Protein AF-X0TES2-F1 (afdb_monomer_lite)

Organism: NCBI:txid412755

InterPro domains:
  IPR050612 Prokaryotic Molybdopterin Oxidoreductases [PTHR43742] (2-266)

Sequence (277 aa):
AASEVTTVPPETIRRLAREFGEAARIGSTIAIEGQELPYRPAAATYFGGAYGHDNAWLTSLAVDLLNQVVGASDVPGGLLGCDPLSYGHPQTGMPHWAPQADDDGLLLPNEPQGVVGGKPGESDQLHNWRGLGGWPITTCLTPLTAAVRDRSSSDYQPEVLINCGSNLLMGLPNPEVSFEAFKDCFVISFNLFSDETAEALADIVLPDACYLERLDPLPNWPGHDLPAGMGDWGYQIRQPAVEPLGERRHFCEVLLEVGQRVGFSDGMNGRANLLYG

Foldseek 3Di:
DVCVVPVPDPVRVVVVLVVQLVQQVQPDWDADPNDTWRAGLHEFADDDVQQVDPCSVVSRVVRRVSCVVSVQEPTHNGDDDLQFAECAAPVPSPPGWDWDADPVRDTQDIDSQPLRQDPVPPDDLCVVQCSQPNDPAHPDVVVVLVVLLPCVSDPDQAQEHEAEADPSLVVDPPSVSVCVSQQNHAYEHEYCDDDPCCVRRHPHYADAFDLQADKDQQPDDCSPPADSYDPDGDRDIGDHNDHGDDRHYHVVVVVCVVCVVVVNNVVVVVSVVSRND

Radius of gyration: 23.15 Å; chains: 1; bounding box: 60×45×62 Å

Structure (mmCIF, N/CA/C/O backbone):
data_AF-X0TES2-F1
#
_entry.id   AF-X0TES2-F1
#
loop_
_atom_site.group_PDB
_atom_site.id
_atom_site.type_symbol
_atom_site.label_atom_id
_atom_site.label_alt_id
_atom_site.label_comp_id
_atom_site.label_asym_id
_atom_site.label_entity_id
_atom_site.label_seq_id
_atom_site.pdbx_PDB_ins_code
_atom_site.Cartn_x
_atom_site.Cartn_y
_atom_site.Cartn_z
_atom_site.occupancy
_atom_site.B_iso_or_equiv
_atom_site.auth_seq_id
_atom_site.auth_comp_id
_atom_site.auth_asym_id
_atom_site.auth_atom_id
_atom_site.pdbx_PDB_model_num
ATOM 1 N N . ALA A 1 1 ? 1.226 12.080 32.816 1.00 81.56 1 ALA A N 1
ATOM 2 C CA . ALA A 1 1 ? 1.593 10.977 31.900 1.00 81.56 1 ALA A CA 1
ATOM 3 C C . ALA A 1 1 ? 1.247 11.283 30.432 1.00 81.56 1 ALA A C 1
ATOM 5 O O . ALA A 1 1 ? 2.031 11.967 29.801 1.00 81.56 1 ALA A O 1
ATOM 6 N N . ALA A 1 2 ? 0.103 10.871 29.855 1.00 90.44 2 ALA A N 1
ATOM 7 C CA . ALA A 1 2 ? -0.124 11.006 28.395 1.00 90.44 2 ALA A CA 1
ATOM 8 C C . ALA A 1 2 ? -0.092 12.456 27.852 1.00 90.44 2 ALA A C 1
ATOM 10 O O . ALA A 1 2 ? 0.467 12.713 26.787 1.00 90.44 2 ALA A O 1
ATOM 11 N N . SER A 1 3 ? -0.650 13.416 28.596 1.00 95.19 3 SER A N 1
ATOM 12 C CA . SER A 1 3 ? -0.661 14.837 28.204 1.00 95.19 3 SER A CA 1
ATOM 13 C C . SER A 1 3 ? 0.733 15.485 28.217 1.00 95.19 3 SER A C 1
ATOM 15 O O . SER A 1 3 ? 0.997 16.375 27.418 1.00 95.19 3 SER A O 1
ATOM 17 N N . GLU A 1 4 ? 1.651 14.998 29.061 1.00 95.56 4 GLU A N 1
ATOM 18 C CA . GLU A 1 4 ? 3.033 15.503 29.113 1.00 95.56 4 GLU A CA 1
ATOM 19 C C . GLU A 1 4 ? 3.819 15.130 27.851 1.00 95.56 4 GLU A C 1
ATOM 21 O O . GLU A 1 4 ? 4.630 15.921 27.385 1.00 95.56 4 GLU A O 1
ATOM 26 N N . VAL A 1 5 ? 3.562 13.945 27.283 1.00 94.31 5 VAL A N 1
ATOM 27 C CA . VAL A 1 5 ? 4.256 13.448 26.081 1.00 94.31 5 VAL A CA 1
ATOM 28 C C . VAL A 1 5 ? 3.639 14.014 24.806 1.00 94.31 5 VAL A C 1
ATOM 30 O O . VAL A 1 5 ? 4.345 14.452 23.907 1.00 94.31 5 VAL A O 1
ATOM 33 N N . THR A 1 6 ? 2.309 13.998 24.716 1.00 93.56 6 THR A N 1
ATOM 34 C CA . THR A 1 6 ? 1.595 14.354 23.479 1.00 93.56 6 THR A CA 1
ATOM 35 C C . THR A 1 6 ? 1.374 15.853 23.318 1.00 93.56 6 THR A C 1
ATOM 37 O O . THR A 1 6 ? 1.017 16.295 22.232 1.00 93.56 6 THR A O 1
ATOM 40 N N . THR A 1 7 ? 1.517 16.636 24.393 1.00 95.88 7 THR A N 1
ATOM 41 C CA . THR A 1 7 ? 1.076 18.042 24.505 1.00 95.88 7 THR A CA 1
ATOM 42 C C . THR A 1 7 ? -0.430 18.262 24.298 1.00 95.88 7 THR A C 1
ATOM 44 O O . THR A 1 7 ? -0.912 19.392 24.370 1.00 95.88 7 THR A O 1
ATOM 47 N N . VAL A 1 8 ? -1.209 17.188 24.110 1.00 97.44 8 VAL A N 1
ATOM 48 C CA . VAL A 1 8 ? -2.667 17.256 24.009 1.00 97.44 8 VAL A CA 1
ATOM 49 C C . VAL A 1 8 ? -3.241 17.502 25.406 1.00 97.44 8 VAL A C 1
ATOM 51 O O . VAL A 1 8 ? -2.893 16.770 26.343 1.00 97.44 8 VAL A O 1
ATOM 54 N N . PRO A 1 9 ? -4.135 18.492 25.585 1.00 98.00 9 PRO A N 1
ATOM 55 C CA . PRO A 1 9 ? -4.701 18.784 26.895 1.00 98.00 9 PRO A CA 1
ATOM 56 C C . PRO A 1 9 ? -5.447 17.581 27.508 1.00 98.00 9 PRO A C 1
ATOM 58 O O . PRO A 1 9 ? -6.141 16.855 26.780 1.00 98.00 9 PRO A O 1
ATOM 61 N N . PRO A 1 10 ? -5.350 17.337 28.832 1.00 97.88 10 PRO A N 1
ATOM 62 C CA . PRO A 1 10 ? -5.962 16.167 29.469 1.00 97.88 10 PRO A CA 1
ATOM 63 C C . PRO A 1 10 ? -7.477 16.063 29.259 1.00 97.88 10 PRO A C 1
ATOM 65 O O . PRO A 1 10 ? -8.026 14.964 29.175 1.00 97.88 10 PRO A O 1
ATOM 68 N N . GLU A 1 11 ? -8.172 17.195 29.197 1.00 97.81 11 GLU A N 1
ATOM 69 C CA . GLU A 1 11 ? -9.602 17.279 28.913 1.00 97.81 11 GLU A CA 1
ATOM 70 C C . GLU A 1 11 ? -9.938 16.792 27.502 1.00 97.81 11 GLU A C 1
ATOM 72 O O . GLU A 1 11 ? -10.929 16.084 27.333 1.00 97.81 11 GLU A O 1
ATOM 77 N N . THR A 1 12 ? -9.083 17.075 26.517 1.00 98.25 12 THR A N 1
ATOM 78 C CA . THR A 1 12 ? -9.250 16.599 25.140 1.00 98.25 12 THR A CA 1
ATOM 79 C C . THR A 1 12 ? -9.069 15.090 25.068 1.00 98.25 12 THR A C 1
ATOM 81 O O . THR A 1 12 ? -9.917 14.413 24.495 1.00 98.25 12 THR A O 1
ATOM 84 N N . ILE A 1 13 ? -8.037 14.542 25.718 1.00 97.50 13 ILE A N 1
ATOM 85 C CA . ILE A 1 13 ? -7.799 13.088 25.763 1.00 97.50 13 ILE A CA 1
ATOM 86 C C . ILE A 1 13 ? -9.003 12.363 26.380 1.00 97.50 13 ILE A C 1
ATOM 88 O O . ILE A 1 13 ? -9.525 11.414 25.799 1.00 97.50 13 ILE A O 1
ATOM 92 N N . ARG A 1 14 ? -9.485 12.830 27.542 1.00 97.69 14 ARG A N 1
ATOM 93 C CA . ARG A 1 14 ? -10.650 12.225 28.214 1.00 97.69 14 ARG A CA 1
ATOM 94 C C . ARG A 1 14 ? -11.919 12.342 27.382 1.00 97.69 14 ARG A C 1
ATOM 96 O O . ARG A 1 14 ? -12.712 11.405 27.355 1.00 97.69 14 ARG A O 1
ATOM 103 N N . ARG A 1 15 ? -12.118 13.485 26.722 1.00 98.19 15 ARG A N 1
ATOM 104 C CA . ARG A 1 15 ? -13.270 13.710 25.853 1.00 98.19 15 ARG A CA 1
ATOM 105 C C . ARG A 1 15 ? -13.264 12.731 24.679 1.00 98.19 15 ARG A C 1
ATOM 107 O O . ARG A 1 15 ? -14.268 12.058 24.502 1.00 98.19 15 ARG A O 1
ATOM 114 N N . LEU A 1 16 ? -12.147 12.600 23.960 1.00 97.44 16 LEU A N 1
ATOM 115 C CA . LEU A 1 16 ? -12.023 11.677 22.825 1.00 97.44 16 LEU A CA 1
ATOM 116 C C . LEU A 1 16 ? -12.216 10.216 23.247 1.00 97.44 16 LEU A C 1
ATOM 118 O O . LEU A 1 16 ? -12.961 9.490 22.600 1.00 97.44 16 LEU A O 1
ATOM 122 N N . ALA A 1 17 ? -11.611 9.795 24.363 1.00 96.88 17 ALA A N 1
ATOM 123 C CA . ALA A 1 17 ? -11.789 8.438 24.883 1.00 96.88 17 ALA A CA 1
ATOM 124 C C . ALA A 1 17 ? -13.257 8.139 25.238 1.00 96.88 17 ALA A C 1
ATOM 126 O O . ALA A 1 17 ? -13.767 7.062 24.928 1.00 96.88 17 ALA A O 1
ATOM 127 N N . ARG A 1 18 ? -13.951 9.103 25.858 1.00 98.06 18 ARG A N 1
ATOM 128 C CA . ARG A 1 18 ? -15.379 8.985 26.171 1.00 98.06 18 ARG A CA 1
ATOM 129 C C . ARG A 1 18 ? -16.235 8.950 24.905 1.00 98.06 18 ARG A C 1
ATOM 131 O O . ARG A 1 18 ? -17.067 8.063 24.793 1.00 98.06 18 ARG A O 1
ATOM 138 N N . GLU A 1 19 ? -16.011 9.866 23.964 1.00 97.88 19 GLU A N 1
ATOM 139 C CA . GLU A 1 19 ? -16.745 9.921 22.692 1.00 97.88 19 GLU A CA 1
ATOM 140 C C . GLU A 1 19 ? -16.588 8.613 21.901 1.00 97.88 19 GLU A C 1
ATOM 142 O O . GLU A 1 19 ? -17.580 8.078 21.415 1.00 97.88 19 GLU A O 1
ATOM 147 N N . PHE A 1 20 ? -15.375 8.049 21.839 1.00 98.00 20 PHE A N 1
ATOM 148 C CA . PHE A 1 20 ? -15.121 6.763 21.183 1.00 98.00 20 PHE A CA 1
ATOM 149 C C . PHE A 1 20 ? -15.861 5.604 21.868 1.00 98.00 20 PHE A C 1
ATOM 151 O O . PHE A 1 20 ? -16.535 4.818 21.204 1.00 98.00 20 PHE A O 1
ATOM 158 N N . GLY A 1 21 ? -15.799 5.518 23.202 1.00 97.31 21 GLY A N 1
ATOM 159 C CA . GLY A 1 21 ? -16.496 4.476 23.964 1.00 97.31 21 GLY A CA 1
ATOM 160 C C . GLY A 1 21 ? -18.026 4.580 23.899 1.00 97.31 21 GLY A C 1
ATOM 161 O O . GLY A 1 21 ? -18.709 3.563 23.785 1.00 97.31 21 GLY A O 1
ATOM 162 N N . GLU A 1 22 ? -18.576 5.797 23.931 1.00 97.88 22 GLU A N 1
ATOM 163 C CA . GLU A 1 22 ? -20.014 6.052 23.770 1.00 97.88 22 GLU A CA 1
ATOM 164 C C . GLU A 1 22 ? -20.484 5.711 22.348 1.00 97.88 22 GLU A C 1
ATOM 166 O O . GLU A 1 22 ? -21.497 5.026 22.179 1.00 97.88 22 GLU A O 1
ATOM 171 N N . ALA A 1 23 ? -19.725 6.127 21.326 1.00 97.75 23 ALA A N 1
ATOM 172 C CA . ALA A 1 23 ? -20.003 5.804 19.928 1.00 97.75 23 ALA A CA 1
ATOM 173 C C . ALA A 1 23 ? -19.961 4.296 19.670 1.00 97.75 23 ALA A C 1
ATOM 175 O O . ALA A 1 23 ? -20.782 3.792 18.910 1.00 97.75 23 ALA A O 1
ATOM 176 N N . ALA A 1 24 ? -19.085 3.555 20.353 1.00 97.50 24 ALA A N 1
ATOM 177 C CA . ALA A 1 24 ? -19.010 2.108 20.209 1.00 97.50 24 ALA A CA 1
ATOM 178 C C . ALA A 1 24 ? -20.288 1.378 20.654 1.00 97.50 24 ALA A C 1
ATOM 180 O O . ALA A 1 24 ? -20.488 0.246 20.236 1.00 97.50 24 ALA A O 1
ATOM 181 N N . ARG A 1 25 ? -21.173 1.982 21.467 1.00 97.50 25 ARG A N 1
ATOM 182 C CA . ARG A 1 25 ? -22.456 1.377 21.896 1.00 97.50 25 ARG A CA 1
ATOM 183 C C . ARG A 1 25 ? -22.301 -0.065 22.405 1.00 97.50 25 ARG A C 1
ATOM 185 O O . ARG A 1 25 ? -23.022 -0.975 21.980 1.00 97.50 25 ARG A O 1
ATOM 192 N N . ILE A 1 26 ? -21.342 -0.278 23.306 1.00 96.88 26 ILE A N 1
ATOM 193 C CA . ILE A 1 26 ? -21.038 -1.599 23.872 1.00 96.88 26 ILE A CA 1
ATOM 194 C C . ILE A 1 26 ? -22.316 -2.227 24.449 1.00 96.88 26 ILE A C 1
ATOM 196 O O . ILE A 1 26 ? -23.024 -1.610 25.243 1.00 96.88 26 ILE A O 1
ATOM 200 N N . GLY A 1 27 ? -22.607 -3.459 24.026 1.00 95.19 27 GLY A N 1
ATOM 201 C CA . GLY A 1 27 ? -23.817 -4.198 24.401 1.00 95.19 27 GLY A CA 1
ATOM 202 C C . GLY A 1 27 ? -25.008 -4.020 23.453 1.00 95.19 27 GLY A C 1
ATOM 203 O O . GLY A 1 27 ? -25.986 -4.744 23.598 1.00 95.19 27 GLY A O 1
ATOM 204 N N . SER A 1 28 ? -24.938 -3.117 22.469 1.00 97.56 28 SER A N 1
ATOM 205 C CA . SER A 1 28 ? -25.979 -2.999 21.440 1.00 97.56 28 SER A CA 1
ATOM 206 C C . SER A 1 28 ? -25.837 -4.047 20.331 1.00 97.56 28 SER A C 1
ATOM 208 O O . SER A 1 28 ? -24.734 -4.548 20.063 1.00 97.56 28 SER A O 1
ATOM 210 N N . THR A 1 29 ? -26.965 -4.351 19.687 1.00 97.81 29 THR A N 1
ATOM 211 C CA . THR A 1 29 ? -27.089 -5.286 18.565 1.00 97.81 29 THR A CA 1
ATOM 212 C C . THR A 1 29 ? -27.827 -4.646 17.386 1.00 97.81 29 THR A C 1
ATOM 214 O O . THR A 1 29 ? -28.511 -3.628 17.531 1.00 97.81 29 THR A O 1
ATOM 217 N N . ILE A 1 30 ? -27.661 -5.228 16.199 1.00 97.44 30 ILE A N 1
ATOM 218 C CA . ILE A 1 30 ? -28.381 -4.894 14.967 1.00 97.44 30 ILE A CA 1
ATOM 219 C C . ILE A 1 30 ? -28.813 -6.188 14.270 1.00 97.44 30 ILE A C 1
ATOM 221 O O . ILE A 1 30 ? -28.087 -7.180 14.299 1.00 97.44 30 ILE A O 1
ATOM 225 N N . ALA A 1 31 ? -29.994 -6.184 13.649 1.00 97.12 31 ALA A N 1
ATOM 226 C CA . ALA A 1 31 ? -30.472 -7.305 12.847 1.00 97.12 31 ALA A CA 1
ATOM 227 C C . ALA A 1 31 ? -30.098 -7.099 11.371 1.00 97.12 31 ALA A C 1
ATOM 229 O O . ALA A 1 31 ? -30.538 -6.128 10.754 1.00 97.12 31 ALA A O 1
ATOM 230 N N . ILE A 1 32 ? -29.314 -8.017 10.807 1.00 91.50 32 ILE A N 1
ATOM 231 C CA . ILE A 1 32 ? -28.936 -8.047 9.386 1.00 91.50 32 ILE A CA 1
ATOM 232 C C . ILE A 1 32 ? -29.297 -9.432 8.857 1.00 91.50 32 ILE A C 1
ATOM 234 O O . ILE A 1 32 ? -28.890 -10.432 9.436 1.00 91.50 32 ILE A O 1
ATOM 238 N N . GLU A 1 33 ? -30.119 -9.498 7.807 1.00 89.94 33 GLU A N 1
ATOM 239 C CA . GLU A 1 33 ? -30.553 -10.769 7.190 1.00 89.94 33 GLU A CA 1
ATOM 240 C C . GLU A 1 33 ? -31.129 -11.796 8.191 1.00 89.94 33 GLU A C 1
ATOM 242 O O . GLU A 1 33 ? -30.963 -13.006 8.061 1.00 89.94 33 GLU A O 1
ATOM 247 N N . GLY A 1 34 ? -31.823 -11.308 9.224 1.00 92.62 34 GLY A N 1
ATOM 248 C CA . GLY A 1 34 ? -32.407 -12.152 10.271 1.00 92.62 34 GLY A CA 1
ATOM 249 C C . GLY A 1 34 ? -31.413 -12.660 11.322 1.00 92.62 34 GLY A C 1
ATOM 250 O O . GLY A 1 34 ? -31.834 -13.360 12.240 1.00 92.62 34 GLY A O 1
ATOM 251 N N . GLN A 1 35 ? -30.134 -12.287 11.230 1.00 92.88 35 GLN A N 1
ATOM 252 C CA . GLN A 1 35 ? -29.114 -12.558 12.241 1.00 92.88 35 GLN A CA 1
ATOM 253 C C . GLN A 1 35 ? -28.945 -11.353 13.166 1.00 92.88 35 GLN A C 1
ATOM 255 O O . GLN A 1 35 ? -28.819 -10.216 12.708 1.00 92.88 35 GLN A O 1
ATOM 260 N N . GLU A 1 36 ? -28.932 -11.601 14.474 1.00 97.00 36 GLU A N 1
ATOM 261 C CA . GLU A 1 36 ? -28.624 -10.582 15.474 1.00 97.00 36 GLU A CA 1
ATOM 262 C C . GLU A 1 36 ? -27.107 -10.510 15.681 1.00 97.00 36 GLU A C 1
ATOM 264 O O . GLU A 1 36 ? -26.484 -11.470 16.134 1.00 97.00 36 GLU A O 1
ATOM 269 N N . LEU A 1 37 ? -26.511 -9.368 15.338 1.00 95.75 37 LEU A N 1
ATOM 270 C CA . LEU A 1 37 ? -25.068 -9.147 15.381 1.00 95.75 37 LEU A CA 1
ATOM 271 C C . LEU A 1 37 ? -24.719 -8.008 16.347 1.00 95.75 37 LEU A C 1
ATOM 273 O O . LEU A 1 37 ? -25.493 -7.053 16.469 1.00 95.75 37 LEU A O 1
ATOM 277 N N . PRO A 1 38 ? -23.553 -8.046 17.019 1.00 96.44 38 PRO A N 1
ATOM 278 C CA . PRO A 1 38 ? -23.064 -6.909 17.790 1.00 96.44 38 PRO A CA 1
ATOM 279 C C . PRO A 1 38 ? -22.939 -5.665 16.906 1.00 96.44 38 PRO A C 1
ATOM 281 O O . PRO A 1 38 ? -22.353 -5.724 15.832 1.00 96.44 38 PRO A O 1
ATOM 284 N N . TYR A 1 39 ? -23.458 -4.528 17.361 1.00 96.94 39 TYR A N 1
ATOM 285 C CA . TYR A 1 39 ? -23.348 -3.267 16.630 1.00 96.94 39 TYR A CA 1
ATOM 286 C C . TYR A 1 39 ? -22.323 -2.352 17.298 1.00 96.94 39 TYR A C 1
ATOM 288 O O . TYR A 1 39 ? -22.450 -2.065 18.493 1.00 96.94 39 TYR A O 1
ATOM 296 N N . ARG A 1 40 ? -21.298 -1.917 16.554 1.00 97.06 40 ARG A N 1
ATOM 297 C CA . ARG A 1 40 ? -20.210 -1.065 17.063 1.00 97.06 40 ARG A CA 1
ATOM 298 C C . ARG A 1 40 ? -19.855 0.040 16.067 1.00 97.06 40 ARG A C 1
ATOM 300 O O . ARG A 1 40 ? -18.875 -0.103 15.352 1.00 97.06 40 ARG A O 1
ATOM 307 N N . PRO A 1 41 ? -20.604 1.153 15.998 1.00 96.44 41 PRO A N 1
ATOM 308 C CA . PRO A 1 41 ? -20.351 2.222 15.031 1.00 96.44 41 PRO A CA 1
ATOM 309 C C . PRO A 1 41 ? -19.195 3.146 15.455 1.00 96.44 41 PRO A C 1
ATOM 311 O O . PRO A 1 41 ? -19.354 4.362 15.560 1.00 96.44 41 PRO A O 1
ATOM 314 N N . ALA A 1 42 ? -18.037 2.555 15.738 1.00 95.94 42 ALA A N 1
ATOM 315 C CA . ALA A 1 42 ? -16.798 3.235 16.077 1.00 95.94 42 ALA A CA 1
ATOM 316 C C . ALA A 1 42 ? -15.621 2.410 15.552 1.00 95.94 42 ALA A C 1
ATOM 318 O O . ALA A 1 42 ? -15.557 1.208 15.789 1.00 95.94 42 ALA A O 1
ATOM 319 N N . ALA A 1 43 ? -14.684 3.063 14.872 1.00 94.94 43 ALA A N 1
ATOM 320 C CA . ALA A 1 43 ? -13.491 2.432 14.328 1.00 94.94 43 ALA A CA 1
ATOM 321 C C . ALA A 1 43 ? -12.297 3.380 14.460 1.00 94.94 43 ALA A C 1
ATOM 323 O O . ALA A 1 43 ? -12.445 4.600 14.347 1.00 94.94 43 ALA A O 1
ATOM 324 N N . ALA A 1 44 ? -11.119 2.817 14.694 1.00 94.25 44 ALA A N 1
ATOM 325 C CA . ALA A 1 44 ? -9.845 3.515 14.678 1.00 94.25 44 ALA A CA 1
ATOM 326 C C . ALA A 1 44 ? -8.932 2.850 13.644 1.00 94.25 44 ALA A C 1
ATOM 328 O O . ALA A 1 44 ? -8.782 1.635 13.642 1.00 94.25 44 ALA A O 1
ATOM 329 N N . THR A 1 45 ? -8.333 3.639 12.760 1.00 90.31 45 THR A N 1
ATOM 330 C CA . THR A 1 45 ? -7.408 3.163 11.724 1.00 90.31 45 THR A CA 1
ATOM 331 C C . THR A 1 45 ? -6.258 4.153 11.580 1.00 90.31 45 THR A C 1
ATOM 333 O O . THR A 1 45 ? -6.355 5.299 12.034 1.00 90.31 45 THR A O 1
ATOM 336 N N . TYR A 1 46 ? -5.160 3.721 10.972 1.00 87.25 46 TYR A N 1
ATOM 337 C CA . TYR A 1 46 ? -3.978 4.537 10.741 1.00 87.25 46 TYR A CA 1
ATOM 338 C C . TYR A 1 46 ? -3.368 4.250 9.369 1.00 87.25 46 TYR A C 1
ATOM 340 O O . TYR A 1 46 ? -3.520 3.172 8.810 1.00 87.25 46 TYR A O 1
ATOM 348 N N . PHE A 1 47 ? -2.640 5.237 8.850 1.00 81.75 47 PHE A N 1
ATOM 349 C CA . PHE A 1 47 ? -1.844 5.140 7.624 1.00 81.75 47 PHE A CA 1
ATOM 350 C C . PHE A 1 47 ? -0.527 5.910 7.835 1.00 81.75 47 PHE A C 1
ATOM 352 O O . PHE A 1 47 ? 0.003 5.903 8.947 1.00 81.75 47 PHE A O 1
ATOM 359 N N . GLY A 1 48 ? -0.022 6.603 6.804 1.00 72.06 48 GLY A N 1
ATOM 360 C CA . GLY A 1 48 ? 1.296 7.257 6.742 1.00 72.06 48 GLY A CA 1
ATOM 361 C C . GLY A 1 48 ? 1.824 7.852 8.044 1.00 72.06 48 GLY A C 1
ATOM 362 O O . GLY A 1 48 ? 2.944 7.559 8.455 1.00 72.06 48 GLY A O 1
ATOM 363 N N . GLY A 1 49 ? 1.006 8.656 8.725 1.00 79.62 49 GLY A N 1
ATOM 364 C CA . GLY A 1 49 ? 1.427 9.359 9.938 1.00 79.62 49 GLY A CA 1
ATOM 365 C C . GLY A 1 49 ? 1.788 8.458 11.124 1.00 79.62 49 GLY A C 1
ATOM 366 O O . GLY A 1 49 ? 2.577 8.872 11.961 1.00 79.62 49 GLY A O 1
ATOM 367 N N . ALA A 1 50 ? 1.245 7.243 11.229 1.00 83.12 50 ALA A N 1
ATOM 368 C CA . ALA A 1 50 ? 1.535 6.362 12.363 1.00 83.12 50 ALA A CA 1
ATOM 369 C C . ALA A 1 50 ? 2.767 5.479 12.138 1.00 83.12 50 ALA A C 1
ATOM 371 O O . ALA A 1 50 ? 3.470 5.188 13.105 1.00 83.12 50 ALA A O 1
ATOM 372 N N . TYR A 1 51 ? 3.042 5.065 10.894 1.00 76.31 51 TYR A N 1
ATOM 373 C CA . TYR A 1 51 ? 4.146 4.147 10.598 1.00 76.31 51 TYR A CA 1
ATOM 374 C C . TYR A 1 51 ? 5.459 4.833 10.175 1.00 76.31 51 TYR A C 1
ATOM 376 O O . TYR A 1 51 ? 6.485 4.171 10.061 1.00 76.31 51 TYR A O 1
ATOM 384 N N . GLY A 1 52 ? 5.470 6.153 9.965 1.00 78.44 52 GLY A N 1
ATOM 385 C CA . GLY A 1 52 ? 6.661 6.913 9.553 1.00 78.44 52 GLY A CA 1
ATOM 386 C C . GLY A 1 52 ? 7.657 7.258 10.672 1.00 78.44 52 GLY A C 1
ATOM 387 O O . GLY A 1 52 ? 8.396 8.232 10.539 1.00 78.44 52 GLY A O 1
ATOM 388 N N . HIS A 1 53 ? 7.655 6.526 11.790 1.00 84.62 53 HIS A N 1
ATOM 389 C CA . HIS A 1 53 ? 8.398 6.876 13.008 1.00 84.62 53 HIS A CA 1
ATOM 390 C C . HIS A 1 53 ? 9.066 5.656 13.656 1.00 84.62 53 HIS A C 1
ATOM 392 O O . HIS A 1 53 ? 8.621 4.528 13.473 1.00 84.62 53 HIS A O 1
ATOM 398 N N . ASP A 1 54 ? 10.087 5.866 14.489 1.00 82.25 54 ASP A N 1
ATOM 399 C CA . ASP A 1 54 ? 10.837 4.768 15.129 1.00 82.25 54 ASP A CA 1
ATOM 400 C C . ASP A 1 54 ? 9.968 3.872 16.031 1.00 82.25 54 ASP A C 1
ATOM 402 O O . ASP A 1 54 ? 10.239 2.686 16.210 1.00 82.25 54 ASP A O 1
ATOM 406 N N . ASN A 1 55 ? 8.891 4.422 16.595 1.00 85.75 55 ASN A N 1
ATOM 407 C CA . ASN A 1 55 ? 7.912 3.700 17.406 1.00 85.75 55 ASN A CA 1
ATOM 408 C C . ASN A 1 55 ? 6.678 3.243 16.604 1.00 85.75 55 ASN A C 1
ATOM 410 O O . ASN A 1 55 ? 5.664 2.886 17.209 1.00 85.75 55 ASN A O 1
ATOM 414 N N . ALA A 1 56 ? 6.758 3.250 15.270 1.00 84.50 56 ALA A N 1
ATOM 415 C CA . ALA A 1 56 ? 5.677 2.936 14.339 1.00 84.50 56 ALA A CA 1
ATOM 416 C C . ALA A 1 56 ? 4.895 1.686 14.718 1.00 84.50 56 ALA A C 1
ATOM 418 O O . ALA A 1 56 ? 3.672 1.732 14.813 1.00 84.50 56 ALA A O 1
ATOM 419 N N . TRP A 1 57 ? 5.606 0.590 14.982 1.00 84.06 57 TRP A N 1
ATOM 420 C CA . TRP A 1 57 ? 5.001 -0.683 15.356 1.00 84.06 57 TRP A CA 1
ATOM 421 C C . TRP A 1 57 ? 4.105 -0.562 16.594 1.00 84.06 57 TRP A C 1
ATOM 423 O O . TRP A 1 57 ? 2.957 -0.995 16.585 1.00 84.06 57 TRP A O 1
ATOM 433 N N . LEU A 1 58 ? 4.610 0.074 17.655 1.00 90.69 58 LEU A N 1
ATOM 434 C CA . LEU A 1 58 ? 3.872 0.224 18.909 1.00 90.69 58 LEU A CA 1
ATOM 435 C C . LEU A 1 58 ? 2.686 1.178 18.755 1.00 90.69 58 LEU A C 1
ATOM 437 O O . LEU A 1 58 ? 1.628 0.925 19.325 1.00 90.69 58 LEU A O 1
ATOM 441 N N . THR A 1 59 ? 2.848 2.253 17.982 1.00 90.75 59 THR A N 1
ATOM 442 C CA . THR A 1 59 ? 1.762 3.194 17.674 1.00 90.75 59 THR A CA 1
ATOM 443 C C . THR A 1 59 ? 0.650 2.506 16.887 1.00 90.75 59 THR A C 1
ATOM 445 O O . THR A 1 59 ? -0.516 2.606 17.257 1.00 90.75 59 THR A O 1
ATOM 448 N N . SER A 1 60 ? 1.024 1.773 15.842 1.00 89.00 60 SER A N 1
ATOM 449 C CA . SER A 1 60 ? 0.134 1.001 14.971 1.00 89.00 60 SER A CA 1
ATOM 450 C C . SER A 1 60 ? -0.665 -0.022 15.779 1.00 89.00 60 SER A C 1
ATOM 452 O O . SER A 1 60 ? -1.895 0.013 15.802 1.00 89.00 60 SER A O 1
ATOM 454 N N . LEU A 1 61 ? 0.038 -0.827 16.581 1.00 89.75 61 LEU A N 1
ATOM 455 C CA . LEU A 1 61 ? -0.572 -1.793 17.489 1.00 89.75 61 LEU A CA 1
ATOM 456 C C . LEU A 1 61 ? -1.520 -1.125 18.495 1.00 89.75 61 LEU A C 1
ATOM 458 O O . LEU A 1 61 ? -2.601 -1.642 18.760 1.00 89.75 61 LEU A O 1
ATOM 462 N N . ALA A 1 62 ? -1.143 0.025 19.063 1.00 93.19 62 ALA A N 1
ATOM 463 C CA . ALA A 1 62 ? -1.991 0.738 20.014 1.00 93.19 62 ALA A CA 1
ATOM 464 C C . ALA A 1 62 ? -3.300 1.228 19.377 1.00 93.19 62 ALA A C 1
ATOM 466 O O . ALA A 1 62 ? -4.338 1.161 20.033 1.00 93.19 62 ALA A O 1
ATOM 467 N N . VAL A 1 63 ? -3.266 1.693 18.123 1.00 93.19 63 VAL A N 1
ATOM 468 C CA . VAL A 1 63 ? -4.471 2.096 17.382 1.00 93.19 63 VAL A CA 1
ATOM 469 C C . VAL A 1 63 ? -5.343 0.881 17.066 1.00 93.19 63 VAL A C 1
ATOM 471 O O . VAL A 1 63 ? -6.541 0.926 17.340 1.00 93.19 63 VAL A O 1
ATOM 474 N N . ASP A 1 64 ? -4.759 -0.222 16.591 1.00 90.38 64 ASP A N 1
ATOM 475 C CA . ASP A 1 64 ? -5.507 -1.454 16.298 1.00 90.38 64 ASP A CA 1
ATOM 476 C C . ASP A 1 64 ? -6.182 -2.032 17.548 1.00 90.38 64 ASP A C 1
ATOM 478 O O . ASP A 1 64 ? -7.343 -2.455 17.509 1.00 90.38 64 ASP A O 1
ATOM 482 N N . LEU A 1 65 ? -5.497 -1.981 18.695 1.00 94.75 65 LEU A N 1
ATOM 483 C CA . LEU A 1 65 ? -6.035 -2.430 19.977 1.00 94.75 65 LEU A CA 1
ATOM 484 C C . LEU A 1 65 ? -7.252 -1.622 20.439 1.00 94.75 65 LEU A C 1
ATOM 486 O O . LEU A 1 65 ? -8.074 -2.170 21.175 1.00 94.75 65 LEU A O 1
ATOM 490 N N . LEU A 1 66 ? -7.430 -0.366 20.011 1.00 95.81 66 LEU A N 1
ATOM 491 C CA . LEU A 1 66 ? -8.628 0.406 20.363 1.00 95.81 66 LEU A CA 1
ATOM 492 C C . LEU A 1 66 ? -9.899 -0.288 19.873 1.00 95.81 66 LEU A C 1
ATOM 494 O O . LEU A 1 66 ? -10.872 -0.357 20.624 1.00 95.81 66 LEU A O 1
ATOM 498 N N . ASN A 1 67 ? -9.873 -0.851 18.662 1.00 95.62 67 ASN A N 1
ATOM 499 C CA . ASN A 1 67 ? -11.005 -1.596 18.110 1.00 95.62 67 ASN A CA 1
ATOM 500 C C . ASN A 1 67 ? -11.285 -2.859 18.929 1.00 95.62 67 ASN A C 1
ATOM 502 O O . ASN A 1 67 ? -12.438 -3.146 19.242 1.00 95.62 67 ASN A O 1
ATOM 506 N N . GLN A 1 68 ? -10.235 -3.560 19.366 1.00 94.56 68 GLN A N 1
ATOM 507 C CA . GLN A 1 68 ? -10.363 -4.766 20.190 1.00 94.56 68 GLN A CA 1
ATOM 508 C C . GLN A 1 68 ? -10.960 -4.460 21.571 1.00 94.56 68 GLN A C 1
ATOM 510 O O . GLN A 1 68 ? -11.834 -5.181 22.045 1.00 94.56 68 GLN A O 1
ATOM 515 N N . VAL A 1 69 ? -10.551 -3.351 22.198 1.00 95.62 69 VAL A N 1
ATOM 516 C CA . VAL A 1 69 ? -11.042 -2.929 23.523 1.00 95.62 69 VAL A CA 1
ATOM 517 C C . VAL A 1 69 ? -12.552 -2.685 23.527 1.00 95.62 69 VAL A C 1
ATOM 519 O O . VAL A 1 69 ? -13.219 -3.004 24.511 1.00 95.62 69 VAL A O 1
ATOM 522 N N . VAL A 1 70 ? -13.107 -2.141 22.442 1.00 96.06 70 VAL A N 1
ATOM 523 C CA . VAL A 1 70 ? -14.555 -1.893 22.322 1.00 96.06 70 VAL A CA 1
ATOM 524 C C . VAL A 1 70 ? -15.307 -3.013 21.583 1.00 96.06 70 VAL A C 1
ATOM 526 O O . VAL A 1 70 ? -16.533 -2.956 21.446 1.00 96.06 70 VAL A O 1
ATOM 529 N N . GLY A 1 71 ? -14.588 -4.046 21.131 1.00 94.81 71 GLY A N 1
ATOM 530 C CA . GLY A 1 71 ? -15.119 -5.161 20.346 1.00 94.81 71 GLY A CA 1
ATOM 531 C C . GLY A 1 71 ? -15.639 -4.749 18.968 1.00 94.81 71 GLY A C 1
ATOM 532 O O . GLY A 1 71 ? -16.621 -5.326 18.516 1.00 94.81 71 GLY A O 1
ATOM 533 N N . ALA A 1 72 ? -15.041 -3.723 18.354 1.00 95.62 72 ALA A N 1
ATOM 534 C CA . ALA A 1 72 ? -15.433 -3.150 17.065 1.00 95.62 72 ALA A CA 1
ATOM 535 C C . ALA A 1 72 ? -14.712 -3.757 15.853 1.00 95.62 72 ALA A C 1
ATOM 537 O O . ALA A 1 72 ? -14.867 -3.256 14.746 1.00 95.62 72 ALA A O 1
ATOM 538 N N . SER A 1 73 ? -13.926 -4.812 16.035 1.00 90.94 73 SER A N 1
ATOM 539 C CA . SER A 1 73 ? -13.286 -5.504 14.915 1.00 90.94 73 SER A CA 1
ATOM 540 C C . SER A 1 73 ? -14.264 -6.476 14.261 1.00 90.94 73 SER A C 1
ATOM 542 O O . SER A 1 73 ? -14.910 -7.254 14.961 1.00 90.94 73 SER A O 1
ATOM 544 N N . ASP A 1 74 ? -14.374 -6.412 12.934 1.00 86.69 74 ASP A N 1
ATOM 545 C CA . ASP A 1 74 ? -15.154 -7.324 12.086 1.00 86.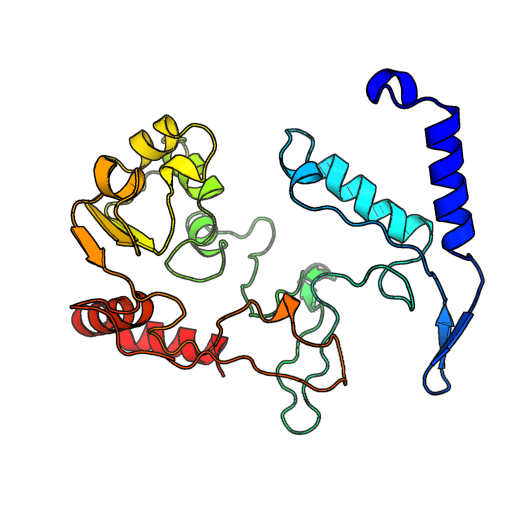69 74 ASP A CA 1
ATOM 546 C C . ASP A 1 74 ? -16.637 -7.454 12.486 1.00 86.69 74 ASP A C 1
ATOM 548 O O . ASP A 1 74 ? -17.265 -8.506 12.355 1.00 86.69 74 ASP A O 1
ATOM 552 N N . VAL A 1 75 ? -17.223 -6.353 12.968 1.00 90.62 75 VAL A N 1
ATOM 553 C CA . VAL A 1 75 ? -18.647 -6.250 13.323 1.00 90.62 75 VAL A CA 1
ATOM 554 C C . VAL A 1 75 ? -19.313 -5.064 12.618 1.00 90.62 75 VAL A C 1
ATOM 556 O O . VAL A 1 75 ? -18.641 -4.087 12.276 1.00 90.62 75 VAL A O 1
ATOM 559 N N . PRO A 1 76 ? -20.645 -5.090 12.422 1.00 92.06 76 PRO A N 1
ATOM 560 C CA . PRO A 1 76 ? -21.375 -3.982 11.815 1.00 92.06 76 PRO A CA 1
ATOM 561 C C . PRO A 1 76 ? -21.061 -2.606 12.427 1.00 92.06 76 PRO A C 1
ATOM 563 O O . PRO A 1 76 ? -21.258 -2.370 13.623 1.00 92.06 76 PRO A O 1
ATOM 566 N N . GLY A 1 77 ? -20.621 -1.682 11.566 1.00 91.25 77 GLY A N 1
ATOM 567 C CA . GLY A 1 77 ? -20.243 -0.307 11.917 1.00 91.25 77 GLY A CA 1
ATOM 568 C C . GLY A 1 77 ? -18.807 -0.136 12.429 1.00 91.25 77 GLY A C 1
ATOM 569 O O . GLY A 1 77 ? -18.381 1.003 12.620 1.00 91.25 77 GLY A O 1
ATOM 570 N N . GLY A 1 78 ? -18.096 -1.239 12.656 1.00 92.75 78 GLY A N 1
ATOM 571 C CA . GLY A 1 78 ? -16.740 -1.259 13.183 1.00 92.75 78 GLY A CA 1
ATOM 572 C C . GLY A 1 78 ? -15.662 -1.222 12.101 1.00 92.75 78 GLY A C 1
ATOM 573 O O . GLY A 1 78 ? -15.935 -0.920 10.937 1.00 92.75 78 GLY A O 1
ATOM 574 N N . LEU A 1 79 ? -14.423 -1.525 12.496 1.00 89.31 79 LEU A N 1
ATOM 575 C CA . LEU A 1 79 ? -13.308 -1.672 11.565 1.00 89.31 79 LEU A CA 1
ATOM 576 C C . LEU A 1 79 ? -13.354 -3.065 10.936 1.00 89.31 79 LEU A C 1
ATOM 578 O O . LEU A 1 79 ? -13.363 -4.066 11.650 1.00 89.31 79 LEU A O 1
ATOM 582 N N . LEU A 1 80 ? -13.329 -3.114 9.608 1.00 80.00 80 LEU A N 1
ATOM 583 C CA . LEU A 1 80 ? -13.092 -4.342 8.863 1.00 80.00 80 LEU A CA 1
ATOM 584 C C . LEU A 1 80 ? -11.587 -4.493 8.622 1.00 80.00 80 LEU A C 1
ATOM 586 O O . LEU A 1 80 ? -10.947 -3.538 8.174 1.00 80.00 80 LEU A O 1
ATOM 590 N N . GLY A 1 81 ? -11.028 -5.660 8.946 1.00 72.31 81 GLY A N 1
ATOM 591 C CA . GLY A 1 81 ? -9.618 -5.957 8.685 1.00 72.31 81 GLY A CA 1
ATOM 592 C C . GLY A 1 81 ? -9.258 -5.943 7.192 1.00 72.31 81 GLY A C 1
ATOM 593 O O . GLY A 1 81 ? -10.130 -5.932 6.326 1.00 72.31 81 GLY A O 1
ATOM 594 N N . CYS A 1 82 ? -7.954 -5.964 6.898 1.00 59.97 82 CYS A N 1
ATOM 595 C CA . CYS A 1 82 ? -7.419 -5.900 5.532 1.00 59.97 82 CYS A CA 1
ATOM 596 C C . CYS A 1 82 ? -7.809 -7.111 4.664 1.00 59.97 82 CYS A C 1
ATOM 598 O O . CYS A 1 82 ? -7.945 -6.958 3.455 1.00 59.97 82 CYS A O 1
ATOM 600 N N . ASP A 1 83 ? -8.043 -8.273 5.289 1.00 62.97 83 ASP A N 1
ATOM 601 C CA . ASP A 1 83 ? -8.301 -9.548 4.608 1.00 62.97 83 ASP A CA 1
ATOM 602 C C . ASP A 1 83 ? -9.533 -10.257 5.193 1.00 62.97 83 ASP A C 1
ATOM 604 O O . ASP A 1 83 ? -9.424 -11.291 5.864 1.00 62.97 83 ASP A O 1
ATOM 608 N N . PRO A 1 84 ? -10.737 -9.705 4.980 1.00 66.12 84 PRO A N 1
ATOM 609 C CA . PRO A 1 84 ? -11.958 -10.346 5.436 1.00 66.12 84 PRO A CA 1
ATOM 610 C C . PRO A 1 84 ? -12.125 -11.676 4.708 1.00 66.12 84 PRO A C 1
ATOM 612 O O . PRO A 1 84 ? -11.830 -11.786 3.520 1.00 66.12 84 PRO A O 1
ATOM 615 N N . LEU A 1 85 ? -12.587 -12.700 5.420 1.00 70.19 85 LEU A N 1
ATOM 616 C CA . LEU A 1 85 ? -12.706 -14.052 4.883 1.00 70.19 85 LEU A CA 1
ATOM 617 C C . LEU A 1 85 ? -13.562 -14.078 3.600 1.00 70.19 85 LEU A C 1
ATOM 619 O O . LEU A 1 85 ? -14.685 -13.569 3.588 1.00 70.19 85 LEU A O 1
ATOM 623 N N . SER A 1 86 ? -13.049 -14.708 2.538 1.00 71.44 86 SER A N 1
ATOM 624 C CA . SER A 1 86 ? -13.787 -14.930 1.293 1.00 71.44 86 SER A CA 1
ATOM 625 C C . SER A 1 86 ? -14.159 -16.394 1.138 1.00 71.44 86 SER A C 1
ATOM 627 O O . SER A 1 86 ? -13.304 -17.265 0.980 1.00 71.44 86 SER A O 1
ATOM 629 N N . TYR A 1 87 ? -15.465 -16.646 1.080 1.00 73.56 87 TYR A N 1
ATOM 630 C CA . TYR A 1 87 ? -16.025 -17.960 0.768 1.00 73.56 87 TYR A CA 1
ATOM 631 C C . TYR A 1 87 ? -15.983 -18.301 -0.736 1.00 73.56 87 TYR A C 1
ATOM 633 O O . TYR A 1 87 ? -16.396 -19.395 -1.121 1.00 73.56 87 TYR A O 1
ATOM 641 N N . GLY A 1 88 ? -15.483 -17.393 -1.581 1.00 71.38 88 GLY A N 1
ATOM 642 C CA . GLY A 1 88 ? -15.481 -17.537 -3.035 1.00 71.38 88 GLY A CA 1
ATOM 643 C C . GLY A 1 88 ? -16.848 -17.300 -3.682 1.00 71.38 88 GLY A C 1
ATOM 644 O O . GLY A 1 88 ? -17.894 -17.296 -3.031 1.00 71.38 88 GLY A O 1
ATOM 645 N N . HIS A 1 89 ? -16.852 -17.080 -4.998 1.00 71.06 89 HIS A N 1
ATOM 646 C CA . HIS A 1 89 ? -18.09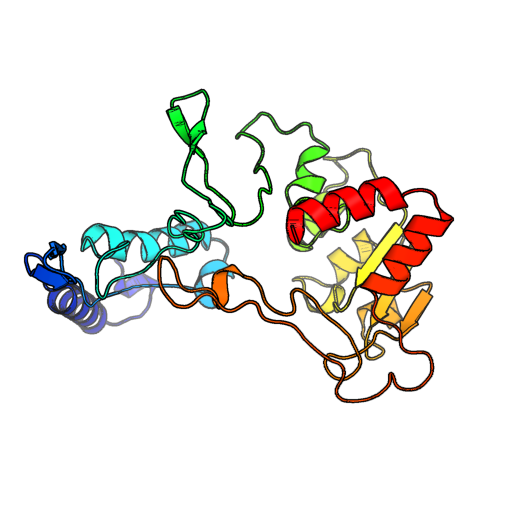0 -16.875 -5.746 1.00 71.06 89 HIS A CA 1
ATOM 647 C C . HIS A 1 89 ? -18.931 -18.173 -5.795 1.00 71.06 89 HIS A C 1
ATOM 649 O O . HIS A 1 89 ? -18.369 -19.236 -6.066 1.00 71.06 89 HIS A O 1
ATOM 655 N N . PRO A 1 90 ? -20.272 -18.135 -5.622 1.00 71.25 90 PRO A N 1
ATOM 656 C CA . PRO A 1 90 ? -21.098 -19.343 -5.459 1.00 71.25 90 PRO A CA 1
ATOM 657 C C . PRO A 1 90 ? -21.007 -20.382 -6.584 1.00 71.25 90 PRO A C 1
ATOM 659 O O . PRO A 1 90 ? -21.287 -21.557 -6.362 1.00 71.25 90 PRO A O 1
ATOM 662 N N . GLN A 1 91 ? -20.651 -19.961 -7.800 1.00 71.94 91 GLN A N 1
ATOM 663 C CA . GLN A 1 91 ? -20.560 -20.857 -8.959 1.00 71.94 91 GLN A CA 1
ATOM 664 C C . GLN A 1 91 ? -19.156 -21.438 -9.161 1.00 71.94 91 GLN A C 1
ATOM 666 O O . GLN A 1 91 ? -19.027 -22.536 -9.693 1.00 71.94 91 GLN A O 1
ATOM 671 N N . THR A 1 92 ? -18.111 -20.701 -8.779 1.00 72.56 92 THR A N 1
ATOM 672 C CA . THR A 1 92 ? -16.711 -21.051 -9.081 1.00 72.56 92 THR A CA 1
ATOM 673 C C . THR A 1 92 ? -15.922 -21.442 -7.835 1.00 72.56 92 THR A C 1
ATOM 675 O O . THR A 1 92 ? -14.857 -22.035 -7.961 1.00 72.56 92 THR A O 1
ATOM 678 N N . GLY A 1 93 ? -16.414 -21.104 -6.640 1.00 72.81 93 GLY A N 1
ATOM 679 C CA . GLY A 1 93 ? -15.696 -21.248 -5.375 1.00 72.81 93 GLY A CA 1
ATOM 680 C C . GLY A 1 93 ? -14.469 -20.341 -5.261 1.00 72.81 93 GLY A C 1
ATOM 681 O O . GLY A 1 93 ? -13.675 -20.527 -4.352 1.00 72.81 93 GLY A O 1
ATOM 682 N N . MET A 1 94 ? -14.292 -19.381 -6.175 1.00 68.56 94 MET A N 1
ATOM 683 C CA . MET A 1 94 ? -13.080 -18.567 -6.297 1.00 68.56 94 MET A CA 1
ATOM 684 C C . MET A 1 94 ? -13.421 -17.080 -6.485 1.00 68.56 94 MET A C 1
ATOM 686 O O . MET A 1 94 ? -14.483 -16.784 -7.037 1.00 68.56 94 MET A O 1
ATOM 690 N N . PRO A 1 95 ? -12.532 -16.153 -6.085 1.00 67.69 95 PRO A N 1
ATOM 691 C CA . PRO A 1 95 ? -11.347 -16.393 -5.256 1.00 67.69 95 PRO A CA 1
ATOM 692 C C . PRO A 1 95 ? -11.748 -16.696 -3.801 1.00 67.69 95 PRO A C 1
ATOM 694 O O . PRO A 1 95 ? -12.529 -15.961 -3.204 1.00 67.69 95 PRO A O 1
ATOM 697 N N . HIS A 1 96 ? -11.236 -17.791 -3.240 1.00 70.19 96 HIS A N 1
ATOM 698 C CA . HIS A 1 96 ? -11.492 -18.200 -1.857 1.00 70.19 96 HIS A CA 1
ATOM 699 C C . HIS A 1 96 ? -10.230 -18.029 -1.024 1.00 70.19 96 HIS A C 1
ATOM 701 O O . HIS A 1 96 ? -9.153 -18.475 -1.424 1.00 70.19 96 HIS A O 1
ATOM 707 N N . TRP A 1 97 ? -10.382 -17.452 0.163 1.00 72.06 97 TRP A N 1
ATOM 708 C CA . TRP A 1 97 ? -9.289 -17.303 1.108 1.00 72.06 97 TRP A CA 1
ATOM 709 C C . TRP A 1 97 ? -9.834 -17.249 2.536 1.00 72.06 97 TRP A C 1
ATOM 711 O O . TRP A 1 97 ? -10.859 -16.628 2.819 1.00 72.06 97 TRP A O 1
ATOM 721 N N . ALA A 1 98 ? -9.145 -17.924 3.447 1.00 72.50 98 ALA A N 1
ATOM 722 C CA . ALA A 1 98 ? -9.495 -17.991 4.857 1.00 72.50 98 ALA A CA 1
ATOM 723 C C . ALA A 1 98 ? -8.208 -18.145 5.680 1.00 72.50 98 ALA A C 1
ATOM 725 O O . ALA A 1 98 ? -7.240 -18.715 5.165 1.00 72.50 98 ALA A O 1
ATOM 726 N N . PRO A 1 99 ? -8.181 -17.686 6.944 1.00 71.62 99 PRO A N 1
ATOM 727 C CA . PRO A 1 99 ? -7.076 -17.977 7.845 1.00 71.62 99 PRO A CA 1
ATOM 728 C C . PRO A 1 99 ? -6.844 -19.486 7.943 1.00 71.62 99 PRO A C 1
ATOM 730 O O . PRO A 1 99 ? -7.794 -20.265 8.058 1.00 71.62 99 PRO A O 1
ATOM 733 N N . GLN A 1 100 ? -5.581 -19.891 7.901 1.00 71.50 100 GLN A N 1
ATOM 734 C CA . GLN A 1 100 ? -5.173 -21.289 8.033 1.00 71.50 100 GLN A CA 1
ATOM 735 C C . GLN A 1 100 ? -4.441 -21.472 9.360 1.00 71.50 100 GLN A C 1
ATOM 737 O O . GLN A 1 100 ? -3.869 -20.520 9.887 1.00 71.50 100 GLN A O 1
ATOM 742 N N . ALA A 1 101 ? -4.476 -22.680 9.915 1.00 76.69 101 ALA A N 1
ATOM 743 C CA . ALA A 1 101 ? -3.616 -23.018 11.042 1.00 76.69 101 ALA A CA 1
ATOM 744 C C . ALA A 1 101 ? -2.216 -23.362 10.516 1.00 76.69 101 ALA A C 1
ATOM 746 O O . ALA A 1 101 ? -2.100 -24.107 9.542 1.00 76.69 101 ALA A O 1
ATOM 747 N N . ASP A 1 102 ? -1.183 -22.828 11.158 1.00 65.50 102 ASP A N 1
ATOM 748 C CA . ASP A 1 102 ? 0.195 -23.276 10.990 1.00 65.50 102 ASP A CA 1
ATOM 749 C C . ASP A 1 102 ? 0.393 -24.641 11.675 1.00 65.50 102 ASP A C 1
ATOM 751 O O . ASP A 1 102 ? -0.459 -25.114 12.436 1.00 65.50 102 ASP A O 1
ATOM 755 N N . ASP A 1 103 ? 1.544 -25.266 11.434 1.00 73.50 103 ASP A N 1
ATOM 756 C CA . ASP A 1 103 ? 1.939 -26.548 12.027 1.00 73.50 103 ASP A CA 1
ATOM 757 C C . ASP A 1 103 ? 1.949 -26.508 13.569 1.00 73.50 103 ASP A C 1
ATOM 759 O O . ASP A 1 103 ? 1.765 -27.539 14.222 1.00 73.50 103 ASP A O 1
ATOM 763 N N . ASP A 1 104 ? 2.143 -25.326 14.165 1.00 78.44 104 ASP A N 1
ATOM 764 C CA . ASP A 1 104 ? 2.098 -25.097 15.614 1.00 78.44 104 ASP A CA 1
ATOM 765 C C . ASP A 1 104 ? 0.696 -24.728 16.147 1.00 78.44 104 ASP A C 1
ATOM 767 O O . ASP A 1 104 ? 0.500 -24.586 17.359 1.00 78.44 104 ASP A O 1
ATOM 771 N N . GLY A 1 105 ? -0.297 -24.620 15.260 1.00 75.12 105 GLY A N 1
ATOM 772 C CA . GLY A 1 105 ? -1.677 -24.262 15.575 1.00 75.12 105 GLY A CA 1
ATOM 773 C C . GLY A 1 105 ? -1.947 -22.759 15.693 1.00 75.12 105 GLY A C 1
ATOM 774 O O . GLY A 1 105 ? -3.081 -22.388 16.012 1.00 75.12 105 GLY A O 1
ATOM 775 N N . LEU A 1 106 ? -0.959 -21.890 15.448 1.00 75.56 106 LEU A N 1
ATOM 776 C CA . LEU A 1 106 ? -1.174 -20.447 15.327 1.00 75.56 106 LEU A CA 1
ATOM 777 C C . LEU A 1 106 ? -1.797 -20.095 13.972 1.00 75.56 106 LEU A C 1
ATOM 779 O O . LEU A 1 106 ? -1.746 -20.864 13.019 1.00 75.56 106 LEU A O 1
ATOM 783 N N . LEU A 1 107 ? -2.436 -18.929 13.885 1.00 67.06 107 LEU A N 1
ATOM 784 C CA . LEU A 1 107 ? -3.041 -18.470 12.635 1.00 67.06 107 LEU A CA 1
ATOM 785 C C . LEU A 1 107 ? -1.954 -17.999 11.665 1.00 67.06 107 LEU A C 1
ATOM 787 O O . LEU A 1 107 ? -1.192 -17.088 11.987 1.00 67.06 107 LEU A O 1
ATOM 791 N N . LEU A 1 108 ? -1.943 -18.561 10.457 1.00 62.78 108 LEU A N 1
ATOM 792 C CA . LEU A 1 108 ? -1.207 -18.007 9.331 1.00 62.78 108 LEU A CA 1
ATOM 793 C C . LEU A 1 108 ? -1.964 -16.783 8.801 1.00 62.78 108 LEU A C 1
ATOM 795 O O . LEU A 1 108 ? -3.142 -16.914 8.435 1.00 62.78 108 LEU A O 1
ATOM 799 N N . PRO A 1 109 ? -1.324 -15.598 8.749 1.00 55.38 109 PRO A N 1
ATOM 800 C CA . PRO A 1 109 ? -1.907 -14.451 8.077 1.00 55.38 109 PRO A CA 1
ATOM 801 C C . PRO A 1 109 ? -2.092 -14.808 6.601 1.00 55.38 109 PRO A C 1
ATOM 803 O O . PRO A 1 109 ? -1.187 -15.314 5.938 1.00 55.38 109 PRO A O 1
ATOM 806 N N . ASN A 1 110 ? -3.308 -14.611 6.115 1.00 54.34 110 ASN A N 1
ATOM 807 C CA . ASN A 1 110 ? -3.721 -15.053 4.798 1.00 54.34 110 ASN A CA 1
ATOM 808 C C . ASN A 1 110 ? -3.722 -13.848 3.854 1.00 54.34 110 ASN A C 1
ATOM 810 O O . ASN A 1 110 ? -4.638 -13.038 3.921 1.00 54.34 110 ASN A O 1
ATOM 814 N N . GLU A 1 111 ? -2.709 -13.735 2.991 1.00 50.84 111 GLU A N 1
ATOM 815 C CA . GLU A 1 111 ? -2.682 -12.685 1.970 1.00 50.84 111 GLU A CA 1
ATOM 816 C C . GLU A 1 111 ? -3.599 -13.047 0.781 1.00 50.84 111 GLU A C 1
ATOM 818 O O . GLU A 1 111 ? -3.566 -14.197 0.324 1.00 50.84 111 GLU A O 1
ATOM 823 N N . PRO A 1 112 ? -4.345 -12.085 0.194 1.00 43.94 112 PRO A N 1
ATOM 824 C CA . PRO A 1 112 ? -5.329 -12.307 -0.879 1.00 43.94 112 PRO A CA 1
ATOM 825 C C . PRO A 1 112 ? -4.802 -12.979 -2.158 1.00 43.94 112 PRO A C 1
ATOM 827 O O . PRO A 1 112 ? -5.579 -13.262 -3.067 1.00 43.94 112 PRO A O 1
ATOM 830 N N . GLN A 1 113 ? -3.488 -13.196 -2.277 1.00 43.75 113 GLN A N 1
ATOM 831 C CA . GLN A 1 113 ? -2.814 -13.656 -3.497 1.00 43.75 113 GLN A CA 1
ATOM 832 C C . GLN A 1 113 ? -1.766 -14.756 -3.252 1.00 43.75 113 GLN A C 1
ATOM 834 O O . GLN A 1 113 ? -0.914 -15.007 -4.108 1.00 43.75 113 GLN A O 1
ATOM 839 N N . GLY A 1 114 ? -1.801 -15.432 -2.098 1.00 38.19 114 GLY A N 1
ATOM 840 C CA . GLY A 1 114 ? -0.944 -16.600 -1.868 1.00 38.19 114 GLY A CA 1
ATOM 841 C C . GLY A 1 114 ? 0.555 -16.287 -1.908 1.00 38.19 114 GLY A C 1
ATOM 842 O O . GLY A 1 114 ? 1.364 -17.141 -2.284 1.00 38.19 114 GLY A O 1
ATOM 843 N N . VAL A 1 115 ? 0.956 -15.070 -1.531 1.00 36.38 115 VAL A N 1
ATOM 844 C CA . VAL A 1 115 ? 2.334 -14.838 -1.100 1.00 36.38 115 VAL A CA 1
ATOM 845 C C . VAL A 1 115 ? 2.437 -15.537 0.243 1.00 36.38 115 VAL A C 1
ATOM 847 O O . VAL A 1 115 ? 1.971 -15.053 1.268 1.00 36.38 115 VAL A O 1
ATOM 850 N N . VAL A 1 116 ? 2.966 -16.755 0.208 1.00 34.12 116 VAL A N 1
ATOM 851 C CA . VAL A 1 116 ? 3.309 -17.496 1.413 1.00 34.12 116 VAL A CA 1
ATOM 852 C C . VAL A 1 116 ? 4.361 -16.658 2.132 1.00 34.12 116 VAL A C 1
ATOM 854 O O . VAL A 1 116 ? 5.539 -16.686 1.770 1.00 34.12 116 VAL A O 1
ATOM 857 N N . GLY A 1 117 ? 3.931 -15.874 3.121 1.00 36.81 117 GLY A N 1
ATOM 858 C CA . GLY A 1 117 ? 4.818 -15.408 4.170 1.00 36.81 117 GLY A CA 1
ATOM 859 C C . GLY A 1 117 ? 5.445 -16.658 4.766 1.00 36.81 117 GLY A C 1
ATOM 860 O O . GLY A 1 117 ? 4.746 -17.490 5.342 1.00 36.81 117 GLY A O 1
ATOM 861 N N . GLY A 1 118 ? 6.739 -16.863 4.513 1.00 37.00 118 GLY A N 1
ATOM 862 C CA . GLY A 1 118 ? 7.458 -18.001 5.073 1.00 37.00 118 GLY A CA 1
ATOM 863 C C . GLY A 1 118 ? 7.303 -18.016 6.593 1.00 37.00 118 GLY A C 1
ATOM 864 O O . GLY A 1 118 ? 7.189 -16.956 7.214 1.00 37.00 118 GLY A O 1
ATOM 865 N N . LYS A 1 119 ? 7.291 -19.212 7.190 1.00 40.62 119 LYS A N 1
ATOM 866 C CA . LYS A 1 119 ? 7.152 -19.357 8.640 1.00 40.62 119 LYS A CA 1
ATOM 867 C C . LYS A 1 119 ? 8.186 -18.495 9.376 1.00 40.62 119 LYS A C 1
ATOM 869 O O . LYS A 1 119 ? 9.338 -18.413 8.923 1.00 40.62 119 LYS A O 1
ATOM 874 N N . PRO A 1 120 ? 7.835 -17.897 10.527 1.00 37.72 120 PRO A N 1
ATOM 875 C CA . PRO A 1 120 ? 8.806 -17.227 11.380 1.00 37.72 120 PRO A CA 1
ATOM 876 C C . PRO A 1 120 ? 9.965 -18.182 11.718 1.00 37.72 120 PRO A C 1
ATOM 878 O O . PRO A 1 120 ? 9.791 -19.154 12.443 1.00 37.72 120 PRO A O 1
ATOM 881 N N . GLY A 1 121 ? 11.155 -17.920 11.170 1.00 41.09 121 GLY A N 1
ATOM 882 C CA . GLY A 1 121 ? 12.371 -18.703 11.432 1.00 41.09 121 GLY A CA 1
ATOM 883 C C . GLY A 1 121 ? 12.738 -19.789 10.409 1.00 41.09 121 GLY A C 1
ATOM 884 O O . GLY A 1 121 ? 13.858 -20.285 10.481 1.00 41.09 121 GLY A O 1
ATOM 885 N N . GLU A 1 122 ? 11.884 -20.111 9.429 1.00 41.16 122 GLU A N 1
ATOM 886 C CA . GLU A 1 122 ? 12.209 -21.054 8.331 1.00 41.16 122 GLU A CA 1
ATOM 887 C C . GLU A 1 122 ? 12.437 -20.346 6.982 1.00 41.16 122 GLU A C 1
ATOM 889 O O . GLU A 1 122 ? 12.260 -20.931 5.914 1.00 41.16 122 GLU A O 1
ATOM 894 N N . SER A 1 123 ? 12.834 -19.071 6.996 1.00 41.00 123 SER A N 1
ATOM 895 C CA . SER A 1 123 ? 13.306 -18.420 5.772 1.00 41.00 123 SER A CA 1
ATOM 896 C C . SER A 1 123 ? 14.777 -18.765 5.555 1.00 41.00 123 SER A C 1
ATOM 898 O O . SER A 1 123 ? 15.659 -18.314 6.284 1.00 41.00 123 SER A O 1
ATOM 900 N N . ASP A 1 124 ? 15.050 -19.580 4.535 1.00 37.56 124 ASP A N 1
ATOM 901 C CA . ASP A 1 124 ? 16.380 -19.619 3.926 1.00 37.56 124 ASP A CA 1
ATOM 902 C C . ASP A 1 124 ? 16.765 -18.173 3.580 1.00 37.56 124 ASP A C 1
ATOM 904 O O . ASP A 1 124 ? 15.917 -17.435 3.084 1.00 37.56 124 ASP A O 1
ATOM 908 N N . GLN A 1 125 ? 18.007 -17.755 3.821 1.00 37.59 125 GLN A N 1
ATOM 909 C CA . GLN A 1 125 ? 18.448 -16.344 3.773 1.00 37.59 125 GLN A CA 1
ATOM 910 C C . GLN A 1 125 ? 18.206 -15.636 2.413 1.00 37.59 125 GLN A C 1
ATOM 912 O O . GLN A 1 125 ? 18.322 -14.415 2.295 1.00 37.59 125 GLN A O 1
ATOM 917 N N . LEU A 1 126 ? 17.859 -16.404 1.376 1.00 37.94 126 LEU A N 1
ATOM 918 C CA . LEU A 1 126 ? 17.471 -15.954 0.037 1.00 37.94 126 LEU A CA 1
ATOM 919 C C . LEU A 1 126 ? 15.947 -15.784 -0.149 1.00 37.94 126 LEU A C 1
ATOM 921 O O . LEU A 1 126 ? 15.512 -15.003 -0.996 1.00 37.94 126 LEU A O 1
ATOM 925 N N . HIS A 1 127 ? 15.112 -16.454 0.649 1.00 37.66 127 HIS A N 1
ATOM 926 C CA . HIS A 1 127 ? 13.653 -16.304 0.628 1.00 37.66 127 HIS A CA 1
ATOM 927 C C . HIS A 1 127 ? 13.184 -14.964 1.204 1.00 37.66 127 HIS A C 1
ATOM 929 O O . HIS A 1 127 ? 12.129 -14.481 0.804 1.00 37.66 127 HIS A O 1
ATOM 935 N N . ASN A 1 128 ? 13.994 -14.299 2.027 1.00 34.72 128 ASN A N 1
ATOM 936 C CA . ASN A 1 128 ? 13.775 -12.933 2.519 1.00 34.72 128 ASN A CA 1
ATOM 937 C C . ASN A 1 128 ? 13.653 -11.935 1.352 1.00 34.72 128 ASN A C 1
ATOM 939 O O . ASN A 1 128 ? 12.956 -10.932 1.458 1.00 34.72 128 ASN A O 1
ATOM 943 N N . TRP A 1 129 ? 14.304 -12.235 0.224 1.00 36.16 129 TRP A N 1
ATOM 944 C CA . TRP A 1 129 ? 14.296 -11.407 -0.983 1.00 36.16 129 TRP A CA 1
ATOM 945 C C . TRP A 1 129 ? 13.069 -11.683 -1.865 1.00 36.16 129 TRP A C 1
ATOM 947 O O . TRP A 1 129 ? 12.653 -10.818 -2.628 1.00 36.16 129 TRP A O 1
ATOM 957 N N . ARG A 1 130 ? 12.457 -12.872 -1.733 1.00 35.09 130 ARG A N 1
ATOM 958 C CA . ARG A 1 130 ? 11.200 -13.267 -2.403 1.00 35.09 130 ARG A CA 1
ATOM 959 C C . ARG A 1 130 ? 9.949 -12.991 -1.561 1.00 35.09 130 ARG A C 1
ATOM 961 O O . ARG A 1 130 ? 8.860 -12.896 -2.118 1.00 35.09 130 ARG A O 1
ATOM 968 N N . GLY A 1 131 ? 10.102 -12.855 -0.242 1.00 34.22 131 GLY A N 1
ATOM 969 C CA . GLY A 1 131 ? 9.032 -12.568 0.720 1.00 34.22 131 GLY A CA 1
ATOM 970 C C . GLY A 1 131 ? 8.447 -11.157 0.612 1.00 34.22 131 GLY A C 1
ATOM 971 O O . GLY A 1 131 ? 7.472 -10.852 1.282 1.00 34.22 131 GLY A O 1
ATOM 972 N N . LEU A 1 132 ? 8.992 -10.318 -0.272 1.00 37.03 132 LEU A N 1
ATOM 973 C CA . LEU A 1 132 ? 8.450 -9.011 -0.644 1.00 37.03 132 LEU A CA 1
ATOM 974 C C . LEU A 1 132 ? 7.434 -9.123 -1.795 1.00 37.03 132 LEU A C 1
ATOM 976 O O . LEU A 1 132 ? 7.509 -8.380 -2.766 1.00 37.03 132 LEU A O 1
ATOM 980 N N . GLY A 1 133 ? 6.502 -10.079 -1.716 1.00 35.81 133 GLY A N 1
ATOM 981 C CA . GLY A 1 133 ? 5.401 -10.200 -2.682 1.00 35.81 133 GLY A CA 1
ATOM 982 C C . GLY A 1 133 ? 5.551 -11.264 -3.778 1.00 35.81 133 GLY A C 1
ATOM 983 O O . GLY A 1 133 ? 4.801 -11.245 -4.752 1.00 35.81 133 GLY A O 1
ATOM 984 N N . GLY A 1 134 ? 6.482 -12.219 -3.676 1.00 32.28 134 GLY A N 1
ATOM 985 C CA . GLY A 1 134 ? 6.536 -13.381 -4.581 1.00 32.28 134 GLY A CA 1
ATOM 986 C C . GLY A 1 134 ? 6.783 -13.055 -6.062 1.00 32.28 134 GLY A C 1
ATOM 987 O O . GLY A 1 134 ? 6.579 -13.908 -6.927 1.00 32.28 134 GLY A O 1
ATOM 988 N N . TRP A 1 135 ? 7.227 -11.840 -6.370 1.00 29.94 135 TRP A N 1
ATOM 989 C CA . TRP A 1 135 ? 7.744 -11.468 -7.678 1.00 29.94 135 TRP A CA 1
ATOM 990 C C . TRP A 1 135 ? 9.277 -11.556 -7.635 1.00 29.94 135 TRP A C 1
ATOM 992 O O . TRP A 1 135 ? 9.881 -11.141 -6.649 1.00 29.94 135 TRP A O 1
ATOM 1002 N N . PRO A 1 136 ? 9.954 -12.025 -8.700 1.00 30.69 136 PRO A N 1
ATOM 1003 C CA . PRO A 1 136 ? 11.404 -11.843 -8.859 1.00 30.69 136 PRO A CA 1
ATOM 1004 C C . PRO A 1 136 ? 11.804 -10.359 -9.053 1.00 30.69 136 PRO A C 1
ATOM 1006 O O . PRO A 1 136 ? 12.951 -10.064 -9.370 1.00 30.69 136 PRO A O 1
ATOM 1009 N N . ILE A 1 137 ? 10.851 -9.441 -8.863 1.00 37.81 137 ILE A N 1
ATOM 1010 C CA . ILE A 1 137 ? 10.938 -7.986 -8.916 1.00 37.81 137 ILE A CA 1
ATOM 1011 C C . ILE A 1 137 ? 10.431 -7.518 -7.547 1.00 37.81 137 ILE A C 1
ATOM 1013 O O . ILE A 1 137 ? 9.261 -7.707 -7.229 1.00 37.81 137 ILE A O 1
ATOM 1017 N N . THR A 1 138 ? 11.307 -6.998 -6.694 1.00 40.56 138 THR A N 1
ATOM 1018 C CA . THR A 1 138 ? 10.908 -6.561 -5.345 1.00 40.56 138 THR A CA 1
ATOM 1019 C C . THR A 1 138 ? 9.925 -5.385 -5.401 1.00 40.56 138 THR A C 1
ATOM 1021 O O . THR A 1 138 ? 10.153 -4.419 -6.127 1.00 40.56 138 THR A O 1
ATOM 1024 N N . THR A 1 139 ? 8.844 -5.439 -4.618 1.00 43.81 139 THR A N 1
ATOM 1025 C CA . THR A 1 139 ? 7.891 -4.324 -4.445 1.00 43.81 139 THR A CA 1
ATOM 1026 C C . THR A 1 139 ? 8.142 -3.512 -3.170 1.00 43.81 139 THR A C 1
ATOM 1028 O O . THR A 1 139 ? 7.509 -2.479 -2.961 1.00 43.81 139 THR A O 1
ATOM 1031 N N . CYS A 1 140 ? 9.098 -3.921 -2.328 1.00 47.94 140 CYS A N 1
ATOM 1032 C CA . CYS A 1 140 ? 9.495 -3.181 -1.132 1.00 47.94 140 CYS A CA 1
ATOM 1033 C C . CYS A 1 140 ? 10.969 -2.785 -1.217 1.00 47.94 140 CYS A C 1
ATOM 1035 O O . CYS A 1 140 ? 11.884 -3.572 -0.975 1.00 47.94 140 CYS A O 1
ATOM 1037 N N . LEU A 1 141 ? 11.190 -1.514 -1.534 1.00 53.41 141 LEU A N 1
ATOM 1038 C CA . LEU A 1 141 ? 12.519 -0.951 -1.749 1.00 53.41 141 LEU A CA 1
ATOM 1039 C C . LEU A 1 141 ? 13.271 -0.701 -0.427 1.00 53.41 141 LEU A C 1
ATOM 1041 O O . LEU A 1 141 ? 14.494 -0.771 -0.399 1.00 53.41 141 LEU A O 1
ATOM 1045 N N . THR A 1 142 ? 12.570 -0.494 0.695 1.00 52.22 142 THR A N 1
ATOM 1046 C CA . THR A 1 142 ? 13.204 -0.180 1.991 1.00 52.22 142 THR A CA 1
ATOM 1047 C C . THR A 1 142 ? 14.036 -1.335 2.570 1.00 52.22 142 THR A C 1
ATOM 1049 O O . THR A 1 142 ? 15.183 -1.088 2.953 1.00 52.22 142 THR A O 1
ATOM 1052 N N . PRO A 1 143 ? 13.550 -2.596 2.608 1.00 54.53 143 PRO A N 1
ATOM 1053 C CA . PRO A 1 143 ? 14.377 -3.725 3.033 1.00 54.53 143 PRO A CA 1
ATOM 1054 C C . PRO A 1 143 ? 15.502 -4.021 2.042 1.00 54.53 143 PRO A C 1
ATOM 1056 O O . PRO A 1 143 ? 16.582 -4.400 2.476 1.00 54.53 143 PRO A O 1
ATOM 1059 N N . LEU A 1 144 ? 15.291 -3.783 0.739 1.00 58.62 144 LEU A N 1
ATOM 1060 C CA . LEU A 1 144 ? 16.329 -3.949 -0.280 1.00 58.62 144 LEU A CA 1
ATOM 1061 C C . LEU A 1 144 ? 17.490 -2.971 -0.051 1.00 58.62 144 LEU A C 1
ATOM 1063 O O . LEU A 1 144 ? 18.635 -3.397 0.057 1.00 58.62 144 LEU A O 1
ATOM 1067 N N . THR A 1 145 ? 17.206 -1.677 0.108 1.00 59.09 145 THR A N 1
ATOM 1068 C CA . THR A 1 145 ? 18.234 -0.662 0.384 1.00 59.09 145 THR A CA 1
ATOM 1069 C C . THR A 1 145 ? 18.944 -0.929 1.714 1.00 59.09 145 THR A C 1
ATOM 1071 O O . THR A 1 145 ? 20.163 -0.787 1.807 1.00 59.09 145 THR A O 1
ATOM 1074 N N . ALA A 1 146 ? 18.216 -1.360 2.750 1.00 56.72 146 ALA A N 1
ATOM 1075 C CA . ALA A 1 146 ? 18.812 -1.712 4.037 1.00 56.72 146 ALA A CA 1
ATOM 1076 C C . ALA A 1 146 ? 19.699 -2.971 3.962 1.00 56.72 146 ALA A C 1
ATOM 1078 O O . ALA A 1 146 ? 20.775 -2.978 4.562 1.00 56.72 146 ALA A O 1
ATOM 1079 N N . ALA A 1 147 ? 19.280 -3.995 3.213 1.00 55.53 147 ALA A N 1
ATOM 1080 C CA . ALA A 1 147 ? 20.018 -5.243 3.030 1.00 55.53 147 ALA A CA 1
ATOM 1081 C C . ALA A 1 147 ? 21.272 -5.059 2.164 1.00 55.53 147 ALA A C 1
ATOM 1083 O O . ALA A 1 147 ? 22.321 -5.602 2.491 1.00 55.53 147 ALA A O 1
ATOM 1084 N N . VAL A 1 148 ? 21.205 -4.241 1.107 1.00 58.53 148 VAL A N 1
ATOM 1085 C CA . VAL A 1 148 ? 22.380 -3.912 0.279 1.00 58.53 148 VAL A CA 1
ATOM 1086 C C . VAL A 1 148 ? 23.374 -3.024 1.046 1.00 58.53 148 VAL A C 1
ATOM 1088 O O . VAL A 1 148 ? 24.588 -3.154 0.876 1.00 58.53 148 VAL A O 1
ATOM 1091 N N . ARG A 1 149 ? 22.887 -2.155 1.947 1.00 57.22 149 ARG A N 1
ATOM 1092 C CA . ARG A 1 149 ? 23.734 -1.331 2.827 1.00 57.22 149 ARG A CA 1
ATOM 1093 C C . ARG A 1 149 ? 24.512 -2.171 3.836 1.00 57.22 149 ARG A C 1
ATOM 1095 O O . ARG A 1 149 ? 25.688 -1.894 4.075 1.00 57.22 149 ARG A O 1
ATOM 1102 N N . ASP A 1 150 ? 23.871 -3.158 4.459 1.00 57.44 150 ASP A N 1
ATOM 1103 C CA . ASP A 1 150 ? 24.544 -4.042 5.407 1.00 57.44 150 ASP A CA 1
ATOM 1104 C C . ASP A 1 150 ? 25.316 -5.145 4.672 1.00 57.44 150 ASP A C 1
ATOM 1106 O O . ASP A 1 150 ? 24.972 -6.327 4.707 1.00 57.44 150 ASP A O 1
ATOM 1110 N N . ARG A 1 151 ? 26.413 -4.724 4.028 1.00 50.84 151 ARG A N 1
ATOM 1111 C CA . ARG A 1 151 ? 27.416 -5.566 3.352 1.00 50.84 151 ARG A CA 1
ATOM 1112 C C . ARG A 1 151 ? 27.977 -6.695 4.227 1.00 50.84 151 ARG A C 1
ATOM 1114 O O . ARG A 1 151 ? 28.685 -7.549 3.713 1.00 50.84 151 ARG A O 1
ATOM 1121 N N . SER A 1 152 ? 27.715 -6.690 5.537 1.00 44.38 152 SER A N 1
ATOM 1122 C CA . SER A 1 152 ? 28.130 -7.755 6.454 1.00 44.38 152 SER A CA 1
ATOM 1123 C C . SER A 1 152 ? 27.119 -8.901 6.576 1.00 44.38 152 SER A C 1
ATOM 1125 O O . SER A 1 152 ? 27.452 -9.944 7.134 1.00 44.38 152 SER A O 1
ATOM 1127 N N . SER A 1 153 ? 25.905 -8.723 6.044 1.00 49.75 153 SER A N 1
ATOM 1128 C CA . SER A 1 153 ? 24.798 -9.679 6.169 1.00 49.75 153 SER A CA 1
ATOM 1129 C C . SER A 1 153 ? 24.545 -10.530 4.918 1.00 49.75 153 SER A C 1
ATOM 1131 O O . SER A 1 153 ? 23.804 -11.507 4.997 1.00 49.75 153 SER A O 1
ATOM 1133 N N . SER A 1 154 ? 25.158 -10.204 3.771 1.00 54.25 154 SER A N 1
ATOM 1134 C CA . SER A 1 154 ? 25.007 -10.982 2.537 1.00 54.25 154 SER A CA 1
ATOM 1135 C C . SER A 1 154 ? 26.250 -10.918 1.649 1.00 54.25 154 SER A C 1
ATOM 1137 O O . SER A 1 154 ? 26.723 -9.836 1.311 1.00 54.25 154 SER A O 1
ATOM 1139 N N . ASP A 1 155 ? 26.729 -12.086 1.214 1.00 62.28 155 ASP A N 1
ATOM 1140 C CA . ASP A 1 155 ? 27.798 -12.222 0.211 1.00 62.28 155 ASP A CA 1
ATOM 1141 C C . ASP A 1 155 ? 27.317 -11.906 -1.221 1.00 62.28 155 ASP A C 1
ATOM 1143 O O . ASP A 1 155 ? 28.098 -11.944 -2.172 1.00 62.28 155 ASP A O 1
ATOM 1147 N N . TYR A 1 156 ? 26.023 -11.625 -1.402 1.00 67.00 156 TYR A N 1
ATOM 1148 C CA . TYR A 1 156 ? 25.426 -11.350 -2.701 1.00 67.00 156 TYR A CA 1
ATOM 1149 C C . TYR A 1 156 ? 25.397 -9.847 -2.988 1.00 67.00 156 TYR A C 1
ATOM 1151 O O . TYR A 1 156 ? 24.995 -9.043 -2.147 1.00 67.00 156 TYR A O 1
ATOM 1159 N N . GLN A 1 157 ? 25.802 -9.467 -4.198 1.00 69.69 157 GLN A N 1
ATOM 1160 C CA . GLN A 1 157 ? 25.659 -8.110 -4.718 1.00 69.69 157 GLN A CA 1
ATOM 1161 C C . GLN A 1 157 ? 24.754 -8.159 -5.952 1.00 69.69 157 GLN A C 1
ATOM 1163 O O . GLN A 1 157 ? 25.015 -8.968 -6.847 1.00 69.69 157 GLN A O 1
ATOM 1168 N N . PRO A 1 158 ? 23.690 -7.339 -6.018 1.00 74.81 158 PRO A N 1
ATOM 1169 C CA . PRO A 1 158 ? 22.859 -7.282 -7.208 1.00 74.81 158 PRO A CA 1
ATOM 1170 C C . PRO A 1 158 ? 23.671 -6.727 -8.383 1.00 74.81 158 PRO A C 1
ATOM 1172 O O . PRO A 1 158 ? 24.310 -5.686 -8.274 1.00 74.81 158 PRO A O 1
ATOM 1175 N N . GLU A 1 159 ? 23.629 -7.416 -9.519 1.00 83.62 159 GLU A N 1
ATOM 1176 C CA . GLU A 1 159 ? 24.310 -6.974 -10.746 1.00 83.62 159 GLU A CA 1
ATOM 1177 C C . GLU A 1 159 ? 23.390 -6.144 -11.649 1.00 83.62 159 GLU A C 1
ATOM 1179 O O . GLU A 1 159 ? 23.865 -5.368 -12.472 1.00 83.62 159 GLU A O 1
ATOM 1184 N N . VAL A 1 160 ? 22.071 -6.305 -11.508 1.00 86.19 160 VAL A N 1
ATOM 1185 C CA . VAL A 1 160 ? 21.062 -5.652 -12.349 1.00 86.19 160 VAL A CA 1
ATOM 1186 C C . VAL A 1 160 ? 19.934 -5.110 -11.478 1.00 86.19 160 VAL A C 1
ATOM 1188 O O . VAL A 1 160 ? 19.391 -5.835 -10.642 1.00 86.19 160 VAL A O 1
ATOM 1191 N N . LEU A 1 161 ? 19.542 -3.859 -11.719 1.00 85.12 161 LEU A N 1
ATOM 1192 C CA . LEU A 1 161 ? 18.348 -3.237 -11.149 1.00 85.12 161 LEU A CA 1
ATOM 1193 C C . LEU A 1 161 ? 17.358 -2.919 -12.271 1.00 85.12 161 LEU A C 1
ATOM 1195 O O . LEU A 1 161 ? 17.673 -2.179 -13.199 1.00 85.12 161 LEU A O 1
ATOM 1199 N N . ILE A 1 162 ? 16.138 -3.443 -12.161 1.00 88.94 162 ILE A N 1
ATOM 1200 C CA . ILE A 1 162 ? 15.026 -3.067 -13.037 1.00 88.94 162 ILE A CA 1
ATOM 1201 C C . ILE A 1 162 ? 14.073 -2.181 -12.234 1.00 88.94 162 ILE A C 1
ATOM 1203 O O . ILE A 1 162 ? 13.339 -2.664 -11.373 1.00 88.94 162 ILE A O 1
ATOM 1207 N N . ASN A 1 163 ? 14.092 -0.882 -12.517 1.00 87.44 163 ASN A N 1
ATOM 1208 C CA . ASN A 1 163 ? 13.238 0.121 -11.896 1.00 87.44 163 ASN A CA 1
ATOM 1209 C C . ASN A 1 163 ? 11.996 0.362 -12.766 1.00 87.44 163 ASN A C 1
ATOM 1211 O O . ASN A 1 163 ? 12.127 0.726 -13.932 1.00 87.44 163 ASN A O 1
ATOM 1215 N N . CYS A 1 164 ? 10.794 0.155 -12.225 1.00 88.62 164 CYS A N 1
ATOM 1216 C CA . CYS A 1 164 ? 9.540 0.309 -12.973 1.00 88.62 164 CYS A CA 1
ATOM 1217 C C . CYS A 1 164 ? 8.626 1.333 -12.298 1.00 88.62 164 CYS A C 1
ATOM 1219 O O . CYS A 1 164 ? 8.143 1.083 -11.195 1.00 88.62 164 CYS A O 1
ATOM 1221 N N . GLY A 1 165 ? 8.371 2.466 -12.958 1.00 84.50 165 GLY A N 1
ATOM 1222 C CA . GLY A 1 165 ? 7.386 3.463 -12.528 1.00 84.50 165 GLY A CA 1
ATOM 1223 C C . GLY A 1 165 ? 7.659 4.070 -11.149 1.00 84.50 165 GLY A C 1
ATOM 1224 O O . GLY A 1 165 ? 6.716 4.434 -10.447 1.00 84.50 165 GLY A O 1
ATOM 1225 N N . SER A 1 166 ? 8.927 4.146 -10.743 1.00 84.81 166 SER A N 1
ATOM 1226 C CA . SER A 1 166 ? 9.339 4.562 -9.403 1.00 84.81 166 SER A CA 1
ATOM 1227 C C . SER A 1 166 ? 10.523 5.518 -9.469 1.00 84.81 166 SER A C 1
ATOM 1229 O O . SER A 1 166 ? 11.499 5.268 -10.170 1.00 84.81 166 SER A O 1
ATOM 1231 N N . ASN A 1 167 ? 10.476 6.578 -8.665 1.00 89.50 167 ASN A N 1
ATOM 1232 C CA . ASN A 1 167 ? 11.630 7.432 -8.412 1.00 89.50 167 ASN A CA 1
ATOM 1233 C C . ASN A 1 167 ? 12.306 6.978 -7.112 1.00 89.50 167 ASN A C 1
ATOM 1235 O O . ASN A 1 167 ? 12.126 7.588 -6.058 1.00 89.50 167 ASN A O 1
ATOM 1239 N N . LEU A 1 168 ? 13.032 5.859 -7.183 1.00 82.19 168 LEU A N 1
ATOM 1240 C CA . LEU A 1 168 ? 13.677 5.184 -6.051 1.00 82.19 168 LEU A CA 1
ATOM 1241 C C . LEU A 1 168 ? 14.454 6.133 -5.130 1.00 82.19 168 LEU A C 1
ATOM 1243 O O . LEU A 1 168 ? 14.314 6.052 -3.909 1.00 82.19 168 LEU A O 1
ATOM 1247 N N . LEU A 1 169 ? 15.277 7.013 -5.706 1.00 85.88 169 LEU A N 1
ATOM 1248 C CA . LEU A 1 169 ? 16.119 7.927 -4.935 1.00 85.88 169 LEU A CA 1
ATOM 1249 C C . LEU A 1 169 ? 15.275 8.905 -4.116 1.00 85.88 169 LEU A C 1
ATOM 1251 O O . LEU A 1 169 ? 15.591 9.155 -2.959 1.00 85.88 169 LEU A O 1
ATOM 1255 N N . MET A 1 170 ? 14.169 9.395 -4.677 1.00 87.62 170 MET A N 1
ATOM 1256 C CA . MET A 1 170 ? 13.292 10.356 -4.000 1.00 87.62 170 MET A CA 1
ATOM 1257 C C . MET A 1 170 ? 12.176 9.699 -3.177 1.00 87.62 170 MET A C 1
ATOM 1259 O O . MET A 1 170 ? 11.549 10.364 -2.354 1.00 87.62 170 MET A O 1
ATOM 1263 N N . GLY A 1 171 ? 11.911 8.408 -3.387 1.00 79.56 171 GLY A N 1
ATOM 1264 C CA . GLY A 1 171 ? 10.881 7.643 -2.682 1.00 79.56 171 GLY A CA 1
ATOM 1265 C C . GLY A 1 171 ? 11.336 7.059 -1.344 1.00 79.56 171 GLY A C 1
ATOM 1266 O O . GLY A 1 171 ? 10.500 6.628 -0.550 1.00 79.56 171 GLY A O 1
ATOM 1267 N N . LEU A 1 172 ? 12.645 7.044 -1.078 1.00 75.44 172 LEU A N 1
ATOM 1268 C CA . LEU A 1 172 ? 13.231 6.495 0.141 1.00 75.44 172 LEU A CA 1
ATOM 1269 C C . LEU A 1 172 ? 13.876 7.581 1.013 1.00 75.44 172 LEU A C 1
ATOM 1271 O O . LEU A 1 172 ? 14.364 8.588 0.499 1.00 75.44 172 LEU A O 1
ATOM 1275 N N . PRO A 1 173 ? 13.936 7.378 2.344 1.00 71.88 173 PRO A N 1
ATOM 1276 C CA . PRO A 1 173 ? 14.744 8.234 3.200 1.00 71.88 173 PRO A CA 1
ATOM 1277 C C . PRO A 1 173 ? 16.234 8.065 2.864 1.00 71.88 173 PRO A C 1
ATOM 1279 O O . PRO A 1 173 ? 16.708 6.942 2.701 1.00 71.88 173 PRO A O 1
ATOM 1282 N N . ASN A 1 174 ? 16.979 9.174 2.853 1.00 81.38 174 ASN A N 1
ATOM 1283 C CA . ASN A 1 174 ? 18.420 9.235 2.558 1.00 81.38 174 ASN A CA 1
ATOM 1284 C C . ASN A 1 174 ? 18.769 8.749 1.131 1.00 81.38 174 ASN A C 1
ATOM 1286 O O . ASN A 1 174 ? 19.293 7.639 0.977 1.00 81.38 174 ASN A O 1
ATOM 1290 N N . PRO A 1 175 ? 18.513 9.564 0.088 1.00 84.38 175 PRO A N 1
ATOM 1291 C CA . PRO A 1 175 ? 18.780 9.210 -1.312 1.00 84.38 175 PRO A CA 1
ATOM 1292 C C . PRO A 1 175 ? 20.210 8.718 -1.558 1.00 84.38 175 PRO A C 1
ATOM 1294 O O . PRO A 1 175 ? 20.422 7.821 -2.369 1.00 84.38 175 PRO A O 1
ATOM 1297 N N . GLU A 1 176 ? 21.193 9.250 -0.831 1.00 85.62 176 GLU A N 1
ATOM 1298 C CA . GLU A 1 176 ? 22.604 8.885 -0.964 1.00 85.62 176 GLU A CA 1
ATOM 1299 C C . GLU A 1 176 ? 22.850 7.412 -0.625 1.00 85.62 176 GLU A C 1
ATOM 1301 O O . GLU A 1 176 ? 23.690 6.767 -1.243 1.00 85.62 176 GLU A O 1
ATOM 1306 N N . VAL A 1 177 ? 22.100 6.857 0.331 1.00 79.44 177 VAL A N 1
ATOM 1307 C CA . VAL A 1 177 ? 22.213 5.440 0.704 1.00 79.44 177 VAL A CA 1
ATOM 1308 C C . VAL A 1 177 ? 21.703 4.555 -0.427 1.00 79.44 177 VAL A C 1
ATOM 1310 O O . VAL A 1 177 ? 22.348 3.568 -0.769 1.00 79.44 177 VAL A O 1
ATOM 1313 N N . SER A 1 178 ? 20.566 4.917 -1.020 1.00 80.31 178 SER A N 1
ATOM 1314 C CA . SER A 1 178 ? 20.007 4.210 -2.173 1.00 80.31 178 SER A CA 1
ATOM 1315 C C . SER A 1 178 ? 20.929 4.311 -3.386 1.00 80.31 178 SER A C 1
ATOM 1317 O O . SER A 1 178 ? 21.167 3.315 -4.059 1.00 80.31 178 SER A O 1
ATOM 1319 N N . PHE A 1 179 ? 21.503 5.487 -3.640 1.00 86.69 179 PHE A N 1
ATOM 1320 C CA . PHE A 1 179 ? 22.474 5.673 -4.713 1.00 86.69 179 PHE A CA 1
ATOM 1321 C C . PHE A 1 179 ? 23.695 4.766 -4.521 1.00 86.69 179 PHE A C 1
ATOM 1323 O O . PHE A 1 179 ? 24.026 3.984 -5.405 1.00 86.69 179 PHE A O 1
ATOM 1330 N N . G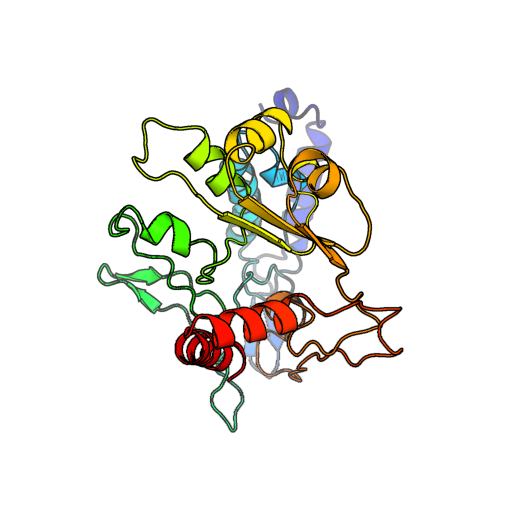LU A 1 180 ? 24.326 4.802 -3.346 1.00 84.12 180 GLU A N 1
ATOM 1331 C CA . GLU A 1 180 ? 25.502 3.976 -3.053 1.00 84.12 180 GLU A CA 1
ATOM 1332 C C . GLU A 1 180 ? 25.214 2.470 -3.118 1.00 84.12 180 GLU A C 1
ATOM 1334 O O . GLU A 1 180 ? 26.114 1.697 -3.440 1.00 84.12 180 GLU A O 1
ATOM 1339 N N . ALA A 1 181 ? 23.975 2.055 -2.840 1.00 79.44 181 ALA A N 1
ATOM 1340 C CA . ALA A 1 181 ? 23.546 0.666 -2.944 1.00 79.44 181 ALA A CA 1
ATOM 1341 C C . ALA A 1 181 ? 23.462 0.165 -4.397 1.00 79.44 181 ALA A C 1
ATOM 1343 O O . ALA A 1 181 ? 23.726 -1.010 -4.638 1.00 79.44 181 ALA A O 1
ATOM 1344 N N . PHE A 1 182 ? 23.107 1.028 -5.354 1.00 84.38 182 PHE A N 1
ATOM 1345 C CA . PHE A 1 182 ? 22.786 0.605 -6.725 1.00 84.38 182 PHE A CA 1
ATOM 1346 C C . PHE A 1 182 ? 23.672 1.208 -7.817 1.00 84.38 182 PHE A C 1
ATOM 1348 O O . PHE A 1 182 ? 23.544 0.811 -8.969 1.00 84.38 182 PHE A O 1
ATOM 1355 N N . LYS A 1 183 ? 24.590 2.125 -7.489 1.00 88.44 183 LYS A N 1
ATOM 1356 C CA . LYS A 1 183 ? 25.464 2.795 -8.471 1.00 88.44 183 LYS A CA 1
ATOM 1357 C C . LYS A 1 183 ? 26.366 1.861 -9.284 1.00 88.44 183 LYS A C 1
ATOM 1359 O O . LYS A 1 183 ? 26.832 2.258 -10.343 1.00 88.44 183 LYS A O 1
ATOM 1364 N N . ASP A 1 184 ? 26.645 0.667 -8.761 1.00 87.94 184 ASP A N 1
ATOM 1365 C CA . ASP A 1 184 ? 27.493 -0.335 -9.415 1.00 87.94 184 ASP A CA 1
ATOM 1366 C C . ASP A 1 184 ? 26.659 -1.403 -10.163 1.00 87.94 184 ASP A C 1
ATOM 1368 O O . ASP A 1 184 ? 27.225 -2.304 -10.783 1.00 87.94 184 ASP A O 1
ATOM 1372 N N . CYS A 1 185 ? 25.322 -1.328 -10.108 1.00 89.19 185 CYS A N 1
ATOM 1373 C CA . CYS A 1 185 ? 24.430 -2.205 -10.866 1.00 89.19 185 CYS A CA 1
ATOM 1374 C C . CYS A 1 185 ? 24.280 -1.717 -12.310 1.00 89.19 185 CYS A C 1
ATOM 1376 O O . CYS A 1 185 ? 24.346 -0.522 -12.574 1.00 89.19 185 CYS A O 1
ATOM 1378 N N . PHE A 1 186 ? 23.950 -2.631 -13.222 1.00 93.62 186 PHE A N 1
ATOM 1379 C CA . PHE A 1 186 ? 23.373 -2.264 -14.509 1.00 93.62 186 PHE A CA 1
ATOM 1380 C C . PHE A 1 186 ? 21.888 -1.921 -14.334 1.00 93.62 186 PHE A C 1
ATOM 1382 O O . PHE A 1 186 ? 21.087 -2.781 -13.951 1.00 93.62 186 PHE A O 1
ATOM 1389 N N . VAL A 1 187 ? 21.502 -0.675 -14.590 1.00 92.31 187 VAL A N 1
ATOM 1390 C CA . VAL A 1 187 ? 20.178 -0.149 -14.243 1.00 92.31 187 VAL A CA 1
ATOM 1391 C C . VAL A 1 187 ? 19.325 0.096 -15.487 1.00 92.31 187 VAL A C 1
ATOM 1393 O O . VAL A 1 187 ? 19.650 0.904 -16.356 1.00 92.31 187 VAL A O 1
ATOM 1396 N N . ILE A 1 188 ? 18.169 -0.567 -15.537 1.00 94.19 188 ILE A N 1
ATOM 1397 C CA . ILE A 1 188 ? 17.123 -0.353 -16.543 1.00 94.19 188 ILE A CA 1
ATOM 1398 C C . ILE A 1 188 ? 15.956 0.358 -15.859 1.00 94.19 188 ILE A C 1
ATOM 1400 O O . ILE A 1 188 ? 15.378 -0.186 -14.919 1.00 94.19 188 ILE A O 1
ATOM 1404 N N . SER A 1 189 ? 15.585 1.547 -16.334 1.00 93.62 189 SER A N 1
ATOM 1405 C CA . SER A 1 189 ? 14.479 2.332 -15.780 1.00 93.62 189 SER A CA 1
ATOM 1406 C C . SER A 1 189 ? 13.335 2.493 -16.780 1.00 93.62 189 SER A C 1
ATOM 1408 O O . SER A 1 189 ? 13.535 3.008 -17.879 1.00 93.62 189 SER A O 1
ATOM 1410 N N . PHE A 1 190 ? 12.128 2.084 -16.392 1.00 94.62 190 PHE A N 1
ATOM 1411 C CA . PHE A 1 190 ? 10.883 2.337 -17.113 1.00 94.62 190 PHE A CA 1
ATOM 1412 C C . PHE A 1 190 ? 10.153 3.507 -16.468 1.00 94.62 190 PHE A C 1
ATOM 1414 O O . PHE A 1 190 ? 9.611 3.348 -15.375 1.00 94.62 190 PHE A O 1
ATOM 1421 N N . ASN A 1 191 ? 10.103 4.655 -17.142 1.00 92.25 191 ASN A N 1
ATOM 1422 C CA . ASN A 1 191 ? 9.488 5.862 -16.594 1.00 92.25 191 ASN A CA 1
ATOM 1423 C C . ASN A 1 191 ? 8.668 6.629 -17.642 1.00 92.25 191 ASN A C 1
ATOM 1425 O O . ASN A 1 191 ? 8.925 6.571 -18.846 1.00 92.25 191 ASN A O 1
ATOM 1429 N N . LEU A 1 192 ? 7.681 7.393 -17.160 1.00 92.94 192 LEU A N 1
ATOM 1430 C CA . LEU A 1 192 ? 6.874 8.297 -17.993 1.00 92.94 192 LEU A CA 1
ATOM 1431 C C . LEU A 1 192 ? 7.628 9.579 -18.374 1.00 92.94 192 LEU A C 1
ATOM 1433 O O . LEU A 1 192 ? 7.364 10.172 -19.424 1.00 92.94 192 LEU A O 1
ATOM 1437 N N . PHE A 1 193 ? 8.542 10.000 -17.500 1.00 91.25 193 PHE A N 1
ATOM 1438 C CA . PHE A 1 193 ? 9.350 11.211 -17.597 1.00 91.25 193 PHE A CA 1
ATOM 1439 C C . PHE A 1 193 ? 10.765 10.906 -17.106 1.00 91.25 193 PHE A C 1
ATOM 1441 O O . PHE A 1 193 ? 10.953 9.970 -16.332 1.00 91.25 193 PHE A O 1
ATOM 1448 N N . SER A 1 194 ? 11.745 11.709 -17.518 1.00 91.75 194 SER A N 1
ATOM 1449 C CA . SER A 1 194 ? 13.056 11.649 -16.873 1.00 91.75 194 SER A CA 1
ATOM 1450 C C . SER A 1 194 ? 12.948 12.176 -15.444 1.00 91.75 194 SER A C 1
ATOM 1452 O O . SER A 1 194 ? 12.379 13.250 -15.233 1.00 91.75 194 SER A O 1
ATOM 1454 N N . ASP A 1 195 ? 13.458 11.414 -14.483 1.00 93.81 195 ASP A N 1
ATOM 1455 C CA . ASP A 1 195 ? 13.450 11.724 -13.053 1.00 93.81 195 ASP A CA 1
ATOM 1456 C C . ASP A 1 195 ? 14.852 11.550 -12.448 1.00 93.81 195 ASP A C 1
ATOM 1458 O O . ASP A 1 195 ? 15.787 11.117 -13.120 1.00 93.81 195 ASP A O 1
ATOM 1462 N N . GLU A 1 196 ? 15.017 11.902 -11.174 1.00 94.94 196 GLU A N 1
ATOM 1463 C CA . GLU A 1 196 ? 16.308 11.861 -10.483 1.00 94.94 196 GLU A CA 1
ATOM 1464 C C . GLU A 1 196 ? 16.922 10.458 -10.474 1.00 94.94 196 GLU A C 1
ATOM 1466 O O . GLU A 1 196 ? 18.137 10.324 -10.583 1.00 94.94 196 GLU A O 1
ATOM 1471 N N . THR A 1 197 ? 16.100 9.411 -10.373 1.00 92.00 197 THR A N 1
ATOM 1472 C CA . THR A 1 197 ? 16.580 8.024 -10.407 1.00 92.00 197 THR A CA 1
ATOM 1473 C C . THR A 1 197 ? 17.094 7.653 -11.794 1.00 92.00 197 THR A C 1
ATOM 1475 O O . THR A 1 197 ? 18.186 7.099 -11.907 1.00 92.00 197 THR A O 1
ATOM 1478 N N . ALA A 1 198 ? 16.343 7.974 -12.848 1.00 94.00 198 ALA A N 1
ATOM 1479 C CA . ALA A 1 198 ? 16.751 7.713 -14.221 1.00 94.00 198 ALA A CA 1
ATOM 1480 C C . ALA A 1 198 ? 18.031 8.479 -14.582 1.00 94.00 198 ALA A C 1
ATOM 1482 O O . ALA A 1 198 ? 18.966 7.887 -15.106 1.00 94.00 198 ALA A O 1
ATOM 1483 N N . GLU A 1 199 ? 18.106 9.765 -14.246 1.00 95.62 199 GLU A N 1
ATOM 1484 C CA . GLU A 1 199 ? 19.260 10.612 -14.570 1.00 95.62 199 GLU A CA 1
ATOM 1485 C C . GLU A 1 199 ? 20.518 10.251 -13.764 1.00 95.62 199 GLU A C 1
ATOM 1487 O O . GLU A 1 199 ? 21.632 10.391 -14.265 1.00 95.62 199 GLU A O 1
ATOM 1492 N N . ALA A 1 200 ? 20.367 9.804 -12.512 1.00 94.38 200 ALA A N 1
ATOM 1493 C CA . ALA A 1 200 ? 21.510 9.510 -11.649 1.00 94.38 200 ALA A CA 1
ATOM 1494 C C . ALA A 1 200 ? 22.036 8.074 -11.778 1.00 94.38 200 ALA A C 1
ATOM 1496 O O . ALA A 1 200 ? 23.228 7.861 -11.557 1.00 94.38 200 ALA A O 1
ATOM 1497 N N . LEU A 1 201 ? 21.167 7.097 -12.066 1.00 92.69 201 LEU A N 1
ATOM 1498 C CA . LEU A 1 201 ? 21.513 5.673 -12.011 1.00 92.69 201 LEU A CA 1
ATOM 1499 C C . LEU A 1 201 ? 21.311 4.915 -13.326 1.00 92.69 201 LEU A C 1
ATOM 1501 O O . LEU A 1 201 ? 21.996 3.919 -13.516 1.00 92.69 201 LEU A O 1
ATOM 1505 N N . ALA A 1 202 ? 20.369 5.297 -14.195 1.00 95.31 202 ALA A N 1
ATOM 1506 C CA . ALA A 1 202 ? 19.969 4.424 -15.300 1.00 95.31 202 ALA A CA 1
ATOM 1507 C C . ALA A 1 202 ? 21.018 4.347 -16.421 1.00 95.31 202 ALA A C 1
ATOM 1509 O O . ALA A 1 202 ? 21.373 5.355 -17.028 1.00 95.31 202 ALA A O 1
ATOM 1510 N N . ASP A 1 203 ? 21.420 3.127 -16.780 1.00 97.56 203 ASP A N 1
ATOM 1511 C CA . ASP A 1 203 ? 22.162 2.847 -18.013 1.00 97.56 203 ASP A CA 1
ATOM 1512 C C . ASP A 1 203 ? 21.238 2.853 -19.236 1.00 97.56 203 ASP A C 1
ATOM 1514 O O . ASP A 1 203 ? 21.632 3.244 -20.338 1.00 97.56 203 ASP A O 1
ATOM 1518 N N . ILE A 1 204 ? 19.993 2.396 -19.054 1.00 95.88 204 ILE A N 1
ATOM 1519 C CA . ILE A 1 204 ? 18.953 2.391 -20.084 1.00 95.88 204 ILE A CA 1
ATOM 1520 C C . ILE A 1 204 ? 17.673 2.988 -19.508 1.00 95.88 204 ILE A C 1
ATOM 1522 O O . ILE A 1 204 ? 17.139 2.498 -18.514 1.00 95.88 204 ILE A O 1
ATOM 1526 N N . VAL A 1 205 ? 17.127 3.988 -20.199 1.00 95.50 205 VAL A N 1
ATOM 1527 C CA . VAL A 1 205 ? 15.791 4.528 -19.929 1.00 95.50 205 VAL A CA 1
ATOM 1528 C C . VAL A 1 205 ? 14.841 4.086 -21.038 1.00 95.50 205 VAL A C 1
ATOM 1530 O O . VAL A 1 205 ? 15.076 4.362 -22.215 1.00 95.50 205 VAL A O 1
ATOM 1533 N N . LEU A 1 206 ? 13.767 3.393 -20.664 1.00 95.81 206 LEU A N 1
ATOM 1534 C CA . LEU A 1 206 ? 12.710 2.940 -21.564 1.00 95.81 206 LEU A CA 1
ATOM 1535 C C . LEU A 1 206 ? 11.422 3.742 -21.300 1.00 95.81 206 LEU A C 1
ATOM 1537 O O . LEU A 1 206 ? 11.010 3.868 -20.144 1.00 95.81 206 LEU A O 1
ATOM 1541 N N . PRO A 1 207 ? 10.771 4.292 -22.342 1.00 95.56 207 PRO A N 1
ATOM 1542 C CA . PRO A 1 207 ? 9.571 5.103 -22.169 1.00 95.56 207 PRO A CA 1
ATOM 1543 C C . PRO A 1 207 ? 8.356 4.216 -21.860 1.00 95.56 207 PRO A C 1
ATOM 1545 O O . PRO A 1 207 ? 7.902 3.449 -22.713 1.00 95.56 207 PRO A O 1
ATOM 1548 N N . ASP A 1 208 ? 7.812 4.339 -20.649 1.00 95.69 208 ASP A N 1
ATOM 1549 C CA . ASP A 1 208 ? 6.645 3.558 -20.223 1.00 95.69 208 ASP A CA 1
ATOM 1550 C C . ASP A 1 208 ? 5.326 4.159 -20.744 1.00 95.69 208 ASP A C 1
ATOM 1552 O O . ASP A 1 208 ? 5.225 5.359 -21.026 1.00 95.69 208 ASP A O 1
ATOM 1556 N N . ALA A 1 209 ? 4.300 3.317 -20.866 1.00 95.06 209 ALA A N 1
ATOM 1557 C CA . ALA A 1 209 ? 2.948 3.731 -21.224 1.00 95.06 209 ALA A CA 1
ATOM 1558 C C . ALA A 1 209 ? 2.179 4.223 -19.986 1.00 95.06 209 ALA A C 1
ATOM 1560 O O . ALA A 1 209 ? 2.095 3.546 -18.957 1.00 95.06 209 ALA A O 1
ATOM 1561 N N . CYS A 1 210 ? 1.556 5.397 -20.079 1.00 93.56 210 CYS A N 1
ATOM 1562 C CA . CYS A 1 210 ? 0.726 5.924 -19.001 1.00 93.56 210 CYS A CA 1
ATOM 1563 C C . CYS A 1 210 ? -0.611 5.173 -18.893 1.00 93.56 210 CYS A C 1
ATOM 1565 O O . CYS A 1 210 ? -0.990 4.372 -19.746 1.00 93.56 210 CYS A O 1
ATOM 1567 N N . TYR A 1 211 ? -1.377 5.465 -17.841 1.00 92.38 211 TYR A N 1
ATOM 1568 C CA . TYR A 1 211 ? -2.652 4.793 -17.571 1.00 92.38 211 TYR A CA 1
ATOM 1569 C C . TYR A 1 211 ? -3.736 4.997 -18.654 1.00 92.38 211 TYR A C 1
ATOM 1571 O O . TYR A 1 211 ? -4.741 4.296 -18.633 1.00 92.38 211 TYR A O 1
ATOM 1579 N N . LEU A 1 212 ? -3.567 5.931 -19.595 1.00 95.94 212 LEU A N 1
ATOM 1580 C CA . LEU A 1 212 ? -4.490 6.117 -20.724 1.00 95.94 212 LEU A CA 1
ATOM 1581 C C . LEU A 1 212 ? -4.098 5.306 -21.968 1.00 95.94 212 LEU A C 1
ATOM 1583 O O . LEU A 1 212 ? -4.903 5.200 -22.887 1.00 95.94 212 LEU A O 1
ATOM 1587 N N . GLU A 1 213 ? -2.884 4.757 -22.006 1.00 96.19 213 GLU A N 1
ATOM 1588 C CA . GLU A 1 213 ? -2.256 4.185 -23.207 1.00 96.19 213 GLU A CA 1
ATOM 1589 C C . GLU A 1 213 ? -2.181 2.647 -23.176 1.00 96.19 213 GLU A C 1
ATOM 1591 O O . GLU A 1 213 ? -1.731 2.041 -24.143 1.00 96.19 213 GLU A O 1
ATOM 1596 N N . ARG A 1 214 ? -2.582 1.991 -22.074 1.00 92.56 214 ARG A N 1
ATOM 1597 C CA . ARG A 1 214 ? -2.301 0.562 -21.846 1.00 92.56 214 ARG A CA 1
ATOM 1598 C C . ARG A 1 214 ? -3.502 -0.269 -21.417 1.00 92.56 214 ARG A C 1
ATOM 1600 O O . ARG A 1 214 ? -4.397 0.212 -20.720 1.00 92.56 214 ARG A O 1
ATOM 1607 N N . LEU A 1 215 ? -3.455 -1.549 -21.785 1.00 90.25 215 LEU A N 1
ATOM 1608 C CA . LEU A 1 215 ? -4.270 -2.593 -21.174 1.00 90.25 215 LEU A CA 1
ATOM 1609 C C . LEU A 1 215 ? -3.669 -2.971 -19.816 1.00 90.25 215 LEU A C 1
ATOM 1611 O O . LEU A 1 215 ? -2.464 -3.200 -19.701 1.00 90.25 215 LEU A O 1
ATOM 1615 N N . ASP A 1 216 ? -4.513 -3.043 -18.793 1.00 86.25 216 ASP A N 1
ATOM 1616 C CA . ASP A 1 216 ? -4.116 -3.504 -17.462 1.00 86.25 216 ASP A CA 1
ATOM 1617 C C . ASP A 1 216 ? -5.217 -4.412 -16.895 1.00 86.25 216 ASP A C 1
ATOM 1619 O O . ASP A 1 216 ? -6.338 -3.933 -16.681 1.00 86.25 216 ASP A O 1
ATOM 1623 N N . PRO A 1 217 ? -4.951 -5.718 -16.701 1.00 78.38 217 PRO A N 1
ATOM 1624 C CA . PRO A 1 217 ? -5.926 -6.644 -16.143 1.00 78.38 217 PRO A CA 1
ATOM 1625 C C . PRO A 1 217 ? -6.076 -6.500 -14.625 1.00 78.38 217 PRO A C 1
ATOM 1627 O O . PRO A 1 217 ? -6.968 -7.125 -14.073 1.00 78.38 217 PRO A O 1
ATOM 1630 N N . LEU A 1 218 ? -5.223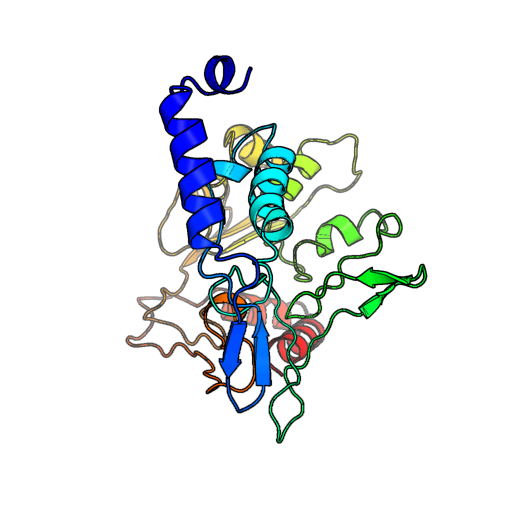 -5.739 -13.933 1.00 75.75 218 LEU A N 1
ATOM 1631 C CA . LEU A 1 218 ? -5.321 -5.530 -12.486 1.00 75.75 218 LEU A CA 1
ATOM 1632 C C . LEU A 1 218 ? -4.822 -4.116 -12.136 1.00 75.75 218 LEU A C 1
ATOM 1634 O O . LEU A 1 218 ? -3.794 -3.947 -11.485 1.00 75.75 218 LEU A O 1
ATOM 1638 N N . PRO A 1 219 ? -5.538 -3.066 -12.584 1.00 78.38 219 PRO A N 1
ATOM 1639 C CA . PRO A 1 219 ? -5.086 -1.685 -12.445 1.00 78.38 219 PRO A CA 1
ATOM 1640 C C . PRO A 1 219 ? -5.081 -1.177 -11.002 1.00 78.38 219 PRO A C 1
ATOM 1642 O O . PRO A 1 219 ? -4.478 -0.135 -10.744 1.00 78.38 219 PRO A O 1
ATOM 1645 N N . ASN A 1 220 ? -5.780 -1.873 -10.103 1.00 74.56 220 ASN A N 1
ATOM 1646 C CA . ASN A 1 220 ? -5.910 -1.559 -8.689 1.00 74.56 220 ASN A CA 1
ATOM 1647 C C . ASN A 1 220 ? -5.781 -2.838 -7.860 1.00 74.56 220 ASN A C 1
ATOM 1649 O O . ASN A 1 220 ? -6.110 -3.932 -8.326 1.00 74.56 220 ASN A O 1
ATOM 1653 N N . TRP A 1 221 ? -5.298 -2.692 -6.627 1.00 66.69 221 TRP A N 1
ATOM 1654 C CA . TRP A 1 221 ? -5.138 -3.818 -5.716 1.00 66.69 221 TRP A CA 1
ATOM 1655 C C . TRP A 1 221 ? -6.512 -4.395 -5.334 1.00 66.69 221 TRP A C 1
ATOM 1657 O O . TRP A 1 221 ? -7.346 -3.652 -4.807 1.00 66.69 221 TRP A O 1
ATOM 1667 N N . PRO A 1 222 ? -6.754 -5.706 -5.529 1.00 59.28 222 PRO A N 1
ATOM 1668 C CA . PRO A 1 222 ? -8.055 -6.326 -5.271 1.00 59.28 222 PRO A CA 1
ATOM 1669 C C . PRO A 1 222 ? -8.602 -6.069 -3.859 1.00 59.28 222 PRO A C 1
ATOM 1671 O O . PRO A 1 222 ? -9.799 -5.869 -3.694 1.00 59.28 222 PRO A O 1
ATOM 1674 N N . GLY A 1 223 ? -7.733 -5.998 -2.844 1.00 59.91 223 GLY A N 1
ATOM 1675 C CA . GLY A 1 223 ? -8.143 -5.767 -1.453 1.00 59.91 223 GLY A CA 1
ATOM 1676 C C . GLY A 1 223 ? -8.711 -4.373 -1.147 1.00 59.91 223 GLY A C 1
ATOM 1677 O O . GLY A 1 223 ? -9.271 -4.185 -0.074 1.00 59.91 223 GLY A O 1
ATOM 1678 N N . HIS A 1 224 ? -8.584 -3.387 -2.045 1.00 61.78 224 HIS A N 1
ATOM 1679 C CA . HIS A 1 224 ? -9.115 -2.035 -1.806 1.00 61.78 224 HIS A CA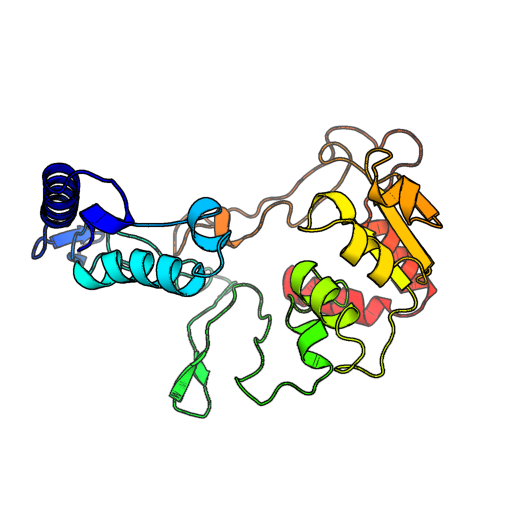 1
ATOM 1680 C C . HIS A 1 224 ? -10.523 -1.815 -2.360 1.00 61.78 224 HIS A C 1
ATOM 1682 O O . HIS A 1 224 ? -11.274 -1.020 -1.799 1.00 61.78 224 HIS A O 1
ATOM 1688 N N . ASP A 1 225 ? -10.879 -2.525 -3.432 1.00 60.16 225 ASP A N 1
ATOM 1689 C CA . ASP A 1 225 ? -12.082 -2.228 -4.215 1.00 60.16 225 ASP A CA 1
ATOM 1690 C C . ASP A 1 225 ? -13.069 -3.400 -4.306 1.00 60.16 225 ASP A C 1
ATOM 1692 O O . ASP A 1 225 ? -14.188 -3.226 -4.797 1.00 60.16 225 ASP A O 1
ATOM 1696 N N . LEU A 1 226 ? -12.679 -4.599 -3.860 1.00 62.25 226 LEU A N 1
ATOM 1697 C CA . LEU A 1 226 ? -13.574 -5.752 -3.838 1.00 62.25 226 LEU A CA 1
ATOM 1698 C C . LEU A 1 226 ? -14.463 -5.735 -2.591 1.00 62.25 226 LEU A C 1
ATOM 1700 O O . LEU A 1 226 ? -13.981 -5.458 -1.489 1.00 62.25 226 LEU A O 1
ATOM 1704 N N . PRO A 1 227 ? -15.758 -6.078 -2.721 1.00 58.09 227 PRO A N 1
ATOM 1705 C CA . PRO A 1 227 ? -16.590 -6.275 -1.552 1.00 58.09 227 PRO A CA 1
ATOM 1706 C C . PRO A 1 227 ? -16.059 -7.458 -0.741 1.00 58.09 227 PRO A C 1
ATOM 1708 O O . PRO A 1 227 ? -15.857 -8.562 -1.243 1.00 58.09 227 PRO A O 1
ATOM 1711 N N . ALA A 1 228 ? -15.904 -7.229 0.554 1.00 56.22 228 ALA A N 1
ATOM 1712 C CA . ALA A 1 228 ? -15.679 -8.269 1.535 1.00 56.22 228 ALA A CA 1
ATOM 1713 C C . ALA A 1 228 ? -16.945 -9.128 1.708 1.00 56.22 228 ALA A C 1
ATOM 1715 O O . ALA A 1 228 ? -17.787 -8.839 2.557 1.00 56.22 228 ALA A O 1
ATOM 1716 N N . GLY A 1 229 ? -17.125 -10.155 0.875 1.00 59.72 229 GLY A N 1
ATOM 1717 C CA . GLY A 1 229 ? -18.201 -11.140 1.027 1.00 59.72 229 GLY A CA 1
ATOM 1718 C C . GLY A 1 229 ? -19.089 -11.308 -0.205 1.00 59.72 229 GLY A C 1
ATOM 1719 O O . GLY A 1 229 ? -18.640 -11.205 -1.340 1.00 59.72 229 GLY A O 1
ATOM 1720 N N . MET A 1 230 ? -20.368 -11.620 0.009 1.00 59.31 230 MET A N 1
ATOM 1721 C CA . MET A 1 230 ? -21.311 -12.015 -1.052 1.00 59.31 230 MET A CA 1
ATOM 1722 C C . MET A 1 230 ? -21.934 -10.843 -1.839 1.00 59.31 230 MET A C 1
ATOM 1724 O O . MET A 1 230 ? -22.943 -11.033 -2.515 1.00 59.31 230 MET A O 1
ATOM 1728 N N . GLY A 1 231 ? -21.370 -9.637 -1.732 1.00 64.69 231 GLY A N 1
ATOM 1729 C CA . GLY A 1 231 ? -21.809 -8.478 -2.517 1.00 64.69 231 GLY A CA 1
ATOM 1730 C C . GLY A 1 231 ? -21.492 -8.623 -4.008 1.00 64.69 231 GLY A C 1
ATOM 1731 O O . GLY A 1 231 ? -20.906 -9.615 -4.432 1.00 64.69 231 GLY A O 1
ATOM 1732 N N . ASP A 1 232 ? -21.853 -7.626 -4.814 1.00 69.25 232 ASP A N 1
ATOM 1733 C CA . ASP A 1 232 ? -21.547 -7.638 -6.247 1.00 69.25 232 ASP A CA 1
ATOM 1734 C C . ASP A 1 232 ? -20.035 -7.519 -6.481 1.00 69.25 232 ASP A C 1
ATOM 1736 O O . ASP A 1 232 ? -19.437 -6.459 -6.288 1.00 69.25 232 ASP A O 1
ATOM 1740 N N . TRP A 1 233 ? -19.407 -8.617 -6.906 1.00 69.06 233 TRP A N 1
ATOM 1741 C CA . TRP A 1 233 ? -17.988 -8.634 -7.250 1.00 69.06 233 TRP A CA 1
ATOM 1742 C C . TRP A 1 233 ? -17.757 -7.873 -8.555 1.00 69.06 233 TRP A C 1
ATOM 1744 O O . TRP A 1 233 ? -18.369 -8.169 -9.582 1.00 69.06 233 TRP A O 1
ATOM 1754 N N . GLY A 1 234 ? -16.839 -6.908 -8.520 1.00 71.38 234 GLY A N 1
ATOM 1755 C CA . GLY A 1 234 ? -16.380 -6.176 -9.693 1.00 71.38 234 GLY A CA 1
ATOM 1756 C C . GLY A 1 234 ? -14.915 -6.478 -9.966 1.00 71.38 234 GLY A C 1
ATOM 1757 O O . GLY A 1 234 ? -14.077 -6.285 -9.094 1.00 71.38 234 GLY A O 1
ATOM 1758 N N . TYR A 1 235 ? -14.593 -6.920 -11.179 1.00 74.56 235 TYR A N 1
ATOM 1759 C CA . TYR A 1 235 ? -13.205 -7.034 -11.609 1.00 74.56 235 TYR A CA 1
ATOM 1760 C C . TYR A 1 235 ? -12.847 -5.811 -12.445 1.00 74.56 235 TYR A C 1
ATOM 1762 O O . TYR A 1 235 ? -13.461 -5.549 -13.482 1.00 74.56 235 TYR A O 1
ATOM 1770 N N . GLN A 1 236 ? -11.893 -5.024 -11.962 1.00 78.69 236 GLN A N 1
ATOM 1771 C CA . GLN A 1 236 ? -11.498 -3.808 -12.649 1.00 78.69 236 GLN A CA 1
ATOM 1772 C C . GLN A 1 236 ? -10.492 -4.136 -13.744 1.00 78.69 236 GLN A C 1
ATOM 1774 O O . GLN A 1 236 ? -9.501 -4.818 -13.512 1.00 78.69 236 GLN A O 1
ATOM 1779 N N . ILE A 1 237 ? -10.739 -3.603 -14.934 1.00 86.50 237 ILE A N 1
ATOM 1780 C CA . ILE A 1 237 ? -9.802 -3.647 -16.051 1.00 86.50 237 ILE A CA 1
ATOM 1781 C C . ILE A 1 237 ? -9.565 -2.229 -16.545 1.00 86.50 237 ILE A C 1
ATOM 1783 O O . ILE A 1 237 ? -10.444 -1.367 -16.465 1.00 86.50 237 ILE A O 1
ATOM 1787 N N . ARG A 1 238 ? -8.381 -1.987 -17.092 1.00 89.88 238 ARG A N 1
ATOM 1788 C CA . ARG A 1 238 ? -8.056 -0.746 -17.788 1.00 89.88 238 ARG A CA 1
ATOM 1789 C C . ARG A 1 238 ? -7.969 -1.023 -19.273 1.00 89.88 238 ARG A C 1
ATOM 1791 O O . ARG A 1 238 ? -7.269 -1.940 -19.699 1.00 89.88 238 ARG A O 1
ATOM 1798 N N . GLN A 1 239 ? -8.679 -0.208 -20.039 1.00 94.69 239 GLN A N 1
ATOM 1799 C CA . GLN A 1 239 ? -8.595 -0.186 -21.490 1.00 94.69 239 GLN A CA 1
ATOM 1800 C C . GLN A 1 239 ? -7.899 1.103 -21.931 1.00 94.69 239 GLN A C 1
ATOM 1802 O O . GLN A 1 239 ? -8.119 2.144 -21.303 1.00 94.69 239 GLN A O 1
ATOM 1807 N N . PRO A 1 240 ? -7.080 1.054 -22.993 1.00 95.88 240 PRO A N 1
ATOM 1808 C CA . PRO A 1 240 ? -6.468 2.251 -23.539 1.00 95.88 240 PRO A CA 1
ATOM 1809 C C . PRO A 1 240 ? -7.559 3.193 -24.061 1.00 95.88 240 PRO A C 1
ATOM 1811 O O . PRO A 1 240 ? -8.449 2.791 -24.810 1.00 95.88 240 PRO A O 1
ATOM 1814 N N . ALA A 1 241 ? -7.490 4.455 -23.651 1.00 97.50 241 ALA A N 1
ATOM 1815 C CA . ALA A 1 241 ? -8.319 5.533 -24.184 1.00 97.50 241 ALA A CA 1
ATOM 1816 C C . ALA A 1 241 ? -7.669 6.188 -25.413 1.00 97.50 241 ALA A C 1
ATOM 1818 O O . ALA A 1 241 ? -8.355 6.818 -26.219 1.00 97.50 241 ALA A O 1
ATOM 1819 N N . VAL A 1 242 ? -6.348 6.057 -25.537 1.00 97.31 242 VAL A N 1
ATOM 1820 C CA . VAL A 1 242 ? -5.531 6.574 -26.637 1.00 97.31 242 VAL A CA 1
ATOM 1821 C C . VAL A 1 242 ? -4.442 5.562 -26.989 1.00 97.31 242 VAL A C 1
ATOM 1823 O O . VAL A 1 242 ? -4.079 4.725 -26.165 1.00 97.31 242 VAL A O 1
ATOM 1826 N N . GLU A 1 243 ? -3.907 5.655 -28.204 1.00 96.19 243 GLU A N 1
ATOM 1827 C CA . GLU A 1 243 ? -2.711 4.899 -28.590 1.00 96.19 243 GLU A CA 1
ATOM 1828 C C . GLU A 1 243 ? -1.471 5.414 -27.835 1.00 96.19 243 GLU A C 1
ATOM 1830 O O . GLU A 1 243 ? -1.398 6.620 -27.561 1.00 96.19 243 GLU A O 1
ATOM 1835 N N . PRO A 1 244 ? -0.480 4.551 -27.534 1.00 95.62 244 PRO A N 1
ATOM 1836 C CA . PRO A 1 244 ? 0.779 4.978 -26.936 1.00 95.62 244 PRO A CA 1
ATOM 1837 C C . PRO A 1 244 ? 1.467 6.087 -27.736 1.00 95.62 244 PRO A C 1
ATOM 1839 O O . PRO A 1 244 ? 1.632 6.002 -28.956 1.00 95.62 244 PRO A O 1
ATOM 1842 N N . LEU A 1 245 ? 1.903 7.142 -27.046 1.00 95.06 245 LEU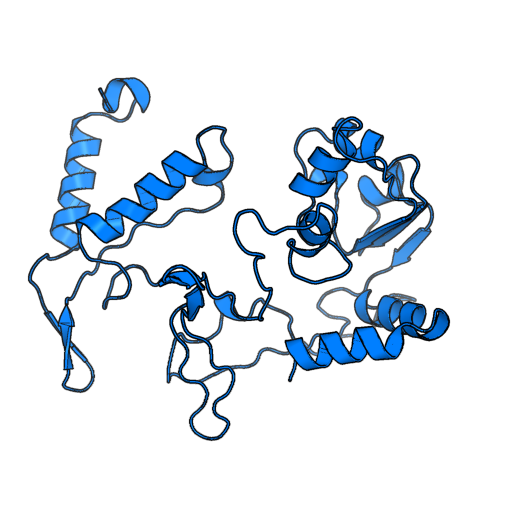 A N 1
ATOM 1843 C CA . LEU A 1 245 ? 2.643 8.226 -27.678 1.00 95.06 245 LEU A CA 1
ATOM 1844 C C . LEU A 1 245 ? 4.064 7.782 -28.062 1.00 95.06 245 LEU A C 1
ATOM 1846 O O . LEU A 1 245 ? 4.874 7.435 -27.203 1.00 95.06 245 LEU A O 1
ATOM 1850 N N . GLY A 1 246 ? 4.405 7.889 -29.348 1.00 94.50 246 GLY A N 1
ATOM 1851 C CA . GLY A 1 246 ? 5.748 7.583 -29.845 1.00 94.50 246 GLY A CA 1
ATOM 1852 C C . GLY A 1 246 ? 6.072 6.091 -29.743 1.00 94.50 246 GLY A C 1
ATOM 1853 O O . GLY A 1 246 ? 5.317 5.263 -30.237 1.00 94.50 246 GLY A O 1
ATOM 1854 N N . GLU A 1 247 ? 7.200 5.758 -29.113 1.00 95.00 247 GLU A N 1
ATOM 1855 C CA . GLU A 1 247 ? 7.646 4.371 -28.892 1.00 95.00 247 GLU A CA 1
ATOM 1856 C C . GLU A 1 247 ? 7.344 3.875 -27.467 1.00 95.00 247 GLU A C 1
ATOM 1858 O O . GLU A 1 247 ? 7.994 2.952 -26.978 1.00 95.00 247 GLU A O 1
ATOM 1863 N N . ARG A 1 248 ? 6.384 4.501 -26.771 1.00 95.88 248 ARG A N 1
ATOM 1864 C CA . ARG A 1 248 ? 5.984 4.080 -25.424 1.00 95.88 248 ARG A CA 1
ATOM 1865 C C . ARG A 1 248 ? 5.436 2.666 -25.424 1.00 95.88 248 ARG A C 1
ATOM 1867 O O . ARG A 1 248 ? 4.616 2.301 -26.266 1.00 95.88 248 ARG A O 1
ATOM 1874 N N . ARG A 1 249 ? 5.858 1.887 -24.433 1.00 94.44 249 ARG A N 1
ATOM 1875 C CA . ARG A 1 249 ? 5.414 0.508 -24.236 1.00 94.44 249 ARG A CA 1
ATOM 1876 C C . ARG A 1 249 ? 5.225 0.247 -22.757 1.00 94.44 249 ARG A C 1
ATOM 1878 O O . ARG A 1 249 ? 6.068 0.639 -21.961 1.00 94.44 249 ARG A O 1
ATOM 1885 N N . HIS A 1 250 ? 4.145 -0.440 -22.405 1.00 91.88 250 HIS A N 1
ATOM 1886 C CA . HIS A 1 250 ? 3.902 -0.819 -21.021 1.00 91.88 250 HIS A CA 1
ATOM 1887 C C . HIS A 1 250 ? 5.032 -1.729 -20.516 1.00 91.88 250 HIS A C 1
ATOM 1889 O O . HIS A 1 250 ? 5.324 -2.752 -21.143 1.00 91.88 250 HIS A O 1
ATOM 1895 N N . PHE A 1 251 ? 5.651 -1.387 -19.384 1.00 90.88 251 PHE A N 1
ATOM 1896 C CA . PHE A 1 251 ? 6.792 -2.131 -18.840 1.00 90.88 251 PHE A CA 1
ATOM 1897 C C . PHE A 1 251 ? 6.507 -3.636 -18.694 1.00 90.88 251 PHE A C 1
ATOM 1899 O O . PHE A 1 251 ? 7.368 -4.443 -19.034 1.00 90.88 251 PHE A O 1
ATOM 1906 N N . CYS A 1 252 ? 5.292 -4.041 -18.295 1.00 86.62 252 CYS A N 1
ATOM 1907 C CA . CYS A 1 252 ? 4.911 -5.456 -18.213 1.00 86.62 252 CYS A CA 1
ATOM 1908 C C . CYS A 1 252 ? 5.057 -6.190 -19.554 1.00 86.62 252 CYS A C 1
ATOM 1910 O O . CYS A 1 252 ? 5.555 -7.312 -19.583 1.00 86.62 252 CYS A O 1
ATOM 1912 N N . GLU A 1 253 ? 4.659 -5.572 -20.669 1.00 87.94 253 GLU A N 1
ATOM 1913 C CA . GLU A 1 253 ? 4.785 -6.179 -22.001 1.00 87.94 253 GLU A CA 1
ATOM 1914 C C . GLU A 1 253 ? 6.251 -6.325 -22.406 1.00 87.94 253 GLU A C 1
ATOM 1916 O O . GLU A 1 253 ? 6.663 -7.367 -22.916 1.00 87.94 253 GLU A O 1
ATOM 1921 N N . VAL A 1 254 ? 7.058 -5.298 -22.130 1.00 92.25 254 VAL A N 1
ATOM 1922 C CA . VAL A 1 254 ? 8.496 -5.335 -22.410 1.00 92.25 254 VAL A CA 1
ATOM 1923 C C . VAL A 1 254 ? 9.175 -6.420 -21.575 1.00 92.25 254 VAL A C 1
ATOM 1925 O O . VAL A 1 254 ? 9.974 -7.188 -22.110 1.00 92.25 254 VAL A O 1
ATOM 1928 N N . LEU A 1 255 ? 8.837 -6.541 -20.289 1.00 88.56 255 LEU A N 1
ATOM 1929 C CA . LEU A 1 255 ? 9.383 -7.578 -19.415 1.00 88.56 255 LEU A CA 1
ATOM 1930 C C . LEU A 1 255 ? 8.963 -8.987 -19.846 1.00 88.56 255 LEU A C 1
ATOM 1932 O O . LEU A 1 255 ? 9.788 -9.896 -19.788 1.00 88.56 255 LEU A O 1
ATOM 1936 N N . LEU A 1 256 ? 7.730 -9.177 -20.326 1.00 85.62 256 LEU A N 1
ATOM 1937 C CA . LEU A 1 256 ? 7.288 -10.453 -20.899 1.00 85.62 256 LEU A CA 1
ATOM 1938 C C . LEU A 1 256 ? 8.085 -10.816 -22.160 1.00 85.62 256 LEU A C 1
ATOM 1940 O O . LEU A 1 256 ? 8.525 -11.958 -22.298 1.00 85.62 256 LEU A O 1
ATOM 1944 N N . GLU A 1 257 ? 8.336 -9.855 -23.053 1.00 91.31 257 GLU A N 1
ATOM 1945 C CA . GLU A 1 257 ? 9.177 -10.075 -24.237 1.00 91.31 257 GLU A CA 1
ATOM 1946 C C . GLU A 1 257 ? 10.629 -10.387 -23.880 1.00 91.31 257 GLU A C 1
ATOM 1948 O O . GLU A 1 257 ? 11.237 -11.275 -24.481 1.00 91.31 257 GLU A O 1
ATOM 1953 N N . VAL A 1 258 ? 11.199 -9.666 -22.912 1.00 90.38 258 VAL A N 1
ATOM 1954 C CA . VAL A 1 258 ? 12.545 -9.947 -22.402 1.00 90.38 258 VAL A CA 1
ATOM 1955 C C . VAL A 1 258 ? 12.579 -11.359 -21.831 1.00 90.38 258 VAL A C 1
ATOM 1957 O O . VAL A 1 258 ? 13.423 -12.151 -22.247 1.00 90.38 258 VAL A O 1
ATOM 1960 N N . GLY A 1 259 ? 11.618 -11.706 -20.971 1.00 87.81 259 GLY A N 1
ATOM 1961 C CA . GLY A 1 259 ? 11.452 -13.042 -20.407 1.00 87.81 259 GLY A CA 1
ATOM 1962 C C . GLY A 1 259 ? 11.373 -14.128 -21.477 1.00 87.81 259 GLY A C 1
ATOM 1963 O O . GLY A 1 259 ? 12.022 -15.163 -21.352 1.00 87.81 259 GLY A O 1
ATOM 1964 N N . GLN A 1 260 ? 10.666 -13.877 -22.579 1.00 90.81 260 GLN A N 1
ATOM 1965 C CA . GLN A 1 260 ? 10.622 -14.793 -23.717 1.00 90.81 260 GLN A CA 1
ATOM 1966 C C . GLN A 1 260 ? 11.971 -14.955 -24.410 1.00 90.81 260 GLN A C 1
ATOM 1968 O O . GLN A 1 260 ? 12.377 -16.078 -24.708 1.00 90.81 260 GLN A O 1
ATOM 1973 N N . ARG A 1 261 ? 12.698 -13.860 -24.633 1.00 93.81 261 ARG A N 1
ATOM 1974 C CA . ARG A 1 261 ? 14.021 -13.895 -25.274 1.00 93.81 261 ARG A CA 1
ATOM 1975 C C . ARG A 1 261 ? 15.067 -14.600 -24.415 1.00 93.81 261 ARG A C 1
ATOM 1977 O O . ARG A 1 261 ? 15.949 -15.249 -24.968 1.00 93.81 261 ARG A O 1
ATOM 1984 N N . VAL A 1 262 ? 14.962 -14.489 -23.090 1.00 91.44 262 VAL A N 1
ATOM 1985 C CA . VAL A 1 262 ? 15.885 -15.133 -22.142 1.00 91.44 262 VAL A CA 1
ATOM 1986 C C . VAL A 1 262 ? 15.423 -16.520 -21.670 1.00 91.44 262 VAL A C 1
ATOM 1988 O O . VAL A 1 262 ? 16.140 -17.166 -20.912 1.00 91.44 262 VAL A O 1
ATOM 1991 N N . GLY A 1 263 ? 14.268 -17.013 -22.136 1.00 90.31 263 GLY A N 1
ATOM 1992 C CA . GLY A 1 263 ? 13.795 -18.380 -21.876 1.00 90.31 263 GLY A CA 1
ATOM 1993 C C . GLY A 1 263 ? 13.038 -18.589 -20.557 1.00 90.31 263 GLY A C 1
ATOM 1994 O O . GLY A 1 263 ? 12.963 -19.713 -20.073 1.00 90.31 263 GLY A O 1
ATOM 1995 N N . PHE A 1 264 ? 12.460 -17.533 -19.978 1.00 86.50 264 PHE A N 1
ATOM 1996 C CA . PHE A 1 264 ? 11.710 -17.555 -18.711 1.00 86.50 264 PHE A CA 1
ATOM 1997 C C . PHE A 1 264 ? 10.179 -17.482 -18.872 1.00 86.50 264 PHE A C 1
ATOM 1999 O O . PHE A 1 264 ? 9.465 -17.395 -17.870 1.00 86.50 264 PHE A O 1
ATOM 2006 N N . SER A 1 265 ? 9.650 -17.541 -20.100 1.00 83.62 265 SER A N 1
ATOM 2007 C CA . SER A 1 265 ? 8.205 -17.408 -20.365 1.00 83.62 265 SER A CA 1
ATOM 2008 C C . SER A 1 265 ? 7.333 -18.368 -19.565 1.00 83.62 265 SER A C 1
ATOM 2010 O O . SER A 1 265 ? 6.313 -17.939 -19.039 1.00 83.62 265 SER A O 1
ATOM 2012 N N . ASP A 1 266 ? 7.723 -19.636 -19.430 1.00 83.12 266 ASP A N 1
ATOM 2013 C CA . ASP A 1 266 ? 6.907 -20.628 -18.719 1.00 83.12 266 ASP A CA 1
ATOM 2014 C C . ASP A 1 266 ? 6.739 -20.265 -17.238 1.00 83.12 266 ASP A C 1
ATOM 2016 O O . ASP A 1 266 ? 5.639 -20.351 -16.694 1.00 83.12 266 ASP A O 1
ATOM 2020 N N . GLY A 1 267 ? 7.811 -19.784 -16.600 1.00 78.25 267 GLY A N 1
ATOM 2021 C CA . GLY A 1 267 ? 7.772 -19.318 -15.214 1.00 78.25 267 GLY A CA 1
ATOM 2022 C C . GLY A 1 267 ? 6.936 -18.048 -15.047 1.00 78.25 267 GLY A C 1
ATOM 2023 O O . GLY A 1 267 ? 6.141 -17.954 -14.111 1.00 78.25 267 GLY A O 1
ATOM 2024 N N . MET A 1 268 ? 7.067 -17.091 -15.973 1.00 77.06 268 MET A N 1
ATOM 2025 C CA . MET A 1 268 ? 6.262 -15.864 -15.960 1.00 77.06 268 MET A CA 1
ATOM 2026 C C . MET A 1 268 ? 4.775 -16.159 -16.173 1.00 77.06 268 MET A C 1
ATOM 2028 O O . MET A 1 268 ? 3.946 -15.658 -15.419 1.00 77.06 268 MET A O 1
ATOM 2032 N N . ASN A 1 269 ? 4.440 -17.021 -17.135 1.00 79.31 269 ASN A N 1
ATOM 2033 C CA . ASN A 1 269 ? 3.068 -17.448 -17.403 1.00 79.31 269 ASN A CA 1
ATOM 2034 C C . ASN A 1 269 ? 2.485 -18.230 -16.221 1.00 79.31 269 ASN A C 1
ATOM 2036 O O . ASN A 1 269 ? 1.354 -17.978 -15.821 1.00 79.31 269 ASN A O 1
ATOM 2040 N N . GLY A 1 270 ? 3.264 -19.128 -15.609 1.00 75.94 270 GLY A N 1
ATOM 2041 C CA . GLY A 1 270 ? 2.843 -19.848 -14.406 1.00 75.94 270 GLY A CA 1
ATOM 2042 C C . GLY A 1 270 ? 2.491 -18.907 -13.251 1.00 75.94 270 GLY A C 1
ATOM 2043 O O . GLY A 1 270 ? 1.476 -19.103 -12.585 1.00 75.94 270 GLY A O 1
ATOM 2044 N N . ARG A 1 271 ? 3.284 -17.846 -13.040 1.00 69.81 271 ARG A N 1
ATOM 2045 C CA . ARG A 1 271 ? 2.992 -16.824 -12.021 1.00 69.81 271 ARG A CA 1
ATOM 2046 C C . ARG A 1 271 ? 1.799 -15.947 -12.403 1.00 69.81 271 ARG A C 1
ATOM 2048 O O . ARG A 1 271 ? 0.985 -15.657 -11.535 1.00 69.81 271 ARG A O 1
ATOM 2055 N N . ALA A 1 272 ? 1.677 -15.559 -13.671 1.00 70.81 272 ALA A N 1
ATOM 2056 C CA . ALA A 1 272 ? 0.536 -14.793 -14.166 1.00 70.81 272 ALA A CA 1
ATOM 2057 C C . ALA A 1 272 ? -0.782 -15.564 -13.979 1.00 70.81 272 ALA A C 1
ATOM 2059 O O . ALA A 1 272 ? -1.730 -14.995 -13.455 1.00 70.81 272 ALA A O 1
ATOM 2060 N N . ASN A 1 273 ? -0.818 -16.861 -14.296 1.00 69.56 273 ASN A N 1
ATOM 2061 C CA . ASN A 1 273 ? -2.000 -17.708 -14.086 1.00 69.56 273 ASN A CA 1
ATOM 2062 C C . ASN A 1 273 ? -2.370 -17.838 -12.599 1.00 69.56 273 ASN A C 1
ATOM 2064 O O . ASN A 1 273 ? -3.536 -17.890 -12.236 1.00 69.56 273 ASN A O 1
ATOM 2068 N N . LEU A 1 274 ? -1.385 -17.866 -11.695 1.00 63.53 274 LEU A N 1
ATOM 2069 C CA . LEU A 1 274 ? -1.681 -17.870 -10.260 1.00 63.53 274 LEU A CA 1
ATOM 2070 C C . LEU A 1 274 ? -2.356 -16.563 -9.808 1.00 63.53 274 LEU A C 1
ATOM 2072 O O . LEU A 1 274 ? -3.204 -16.586 -8.921 1.00 63.53 274 LEU A O 1
ATOM 2076 N N . LEU A 1 275 ? -1.954 -15.432 -10.390 1.00 60.28 275 LEU A N 1
ATOM 2077 C CA . LEU A 1 275 ? -2.431 -14.103 -10.005 1.00 60.28 275 LEU A CA 1
ATOM 2078 C C . LEU A 1 275 ? -3.756 -13.723 -10.672 1.00 60.28 275 LEU A C 1
ATOM 2080 O O . LEU A 1 275 ? -4.581 -13.066 -10.043 1.00 60.28 275 LEU A O 1
ATOM 2084 N N . TYR A 1 276 ? -3.948 -14.113 -11.933 1.00 63.56 276 TYR A N 1
ATOM 2085 C CA . TYR A 1 276 ? -5.100 -13.722 -12.748 1.00 63.56 276 TYR A CA 1
ATOM 2086 C C . TYR A 1 276 ? -6.152 -14.833 -12.916 1.00 63.56 276 TYR A C 1
ATOM 2088 O O . TYR A 1 276 ? -7.267 -14.528 -13.339 1.00 63.56 276 TYR A O 1
ATOM 2096 N N . GLY A 1 277 ? -5.834 -16.085 -12.557 1.00 53.94 277 GLY A N 1
ATOM 2097 C CA . GLY A 1 277 ? -6.678 -17.270 -12.776 1.00 53.94 277 GLY A CA 1
ATOM 2098 C C . GLY A 1 277 ? -6.435 -17.948 -14.120 1.00 53.94 277 GLY A C 1
ATOM 2099 O O . GLY A 1 277 ? -7.380 -18.625 -14.583 1.00 53.94 277 GLY A O 1
#

Secondary structure (DSSP, 8-state):
-HHHHH---HHHHHHHHHHHHHHTTTT-EEEETTEEEE---------HHHHSSTTHHHHHHHHHHHHHHHT-BTSTTSBPPSS--EE--TTT--SEE--EE-TTSPEEP--TT------TT---TTHHHHTTTSSSS-S-HHHHHHHHH-TTS-S---SEEEEES--HHHHSS-HHHHHHHHTTSEEEEEESS--HHHHHH-SEEEEPPPTTT--BS-SS-HHHHS-SSSS------B--SSPPSTT---HHHHHHHHHHHHT-HHHHHHHHHHHH-

pLDDT: mean 78.32, std 18.95, range [29.94, 98.25]